Protein AF-A0A928CBS4-F1 (afdb_monomer_lite)

Radius of gyration: 23.36 Å; chains: 1; bounding box: 48×45×84 Å

Secondary structure (DSSP, 8-state):
-HHHHHHHHHTTS------TTSTT-EEEEE-SS-EEEEE---SSGGGEEE-----SS---EEEPPSEEEETTEEEEEEEE-TTTTTT-TT--EEEE-TT--EE-TTTTTT-TT--EEEE-TT----EE-TTTTTT-TT--EE---TT--EE-TTTTTT-TT--EEEEPTT--EE-TTTTTT-TT--EEEE--SSPPEE-TTTTTTS-TT-EEEE-GGGHHHHHHSTTGGGSEEEEPPTT--TT-EEEEEETTEEEEEE---SSSS-B-------SS---GGG----TT--B-S------

Foldseek 3Di:
DVVVVVVVVPVPPPDDQDPPVQAQPWDWDDPPVDIWIKGRPDSQLLEIETQADDDDDADQEDEDDQWDADPNDIHGYAELDALNQQQVCRHQEYEAELSHQYYEHCSNAQVCNHQYYHYDPNRNHAEQYANSNHNVCNHQEYFDDLNHAYQYHLVNANVCNHQEYEAHQNHQEAEALVHANVQNHQEYEYNHPADHHYYHRVQHNYDQAHEYAYDPVCQVVLCVDPPSVSYHYHHDPDDQDAQDWDWDDDPNWTFIAGQNDPTDDARERPATDGPDDDDPVPDDDDPVHDYDPDHDHDD

Structure (mmCIF, N/CA/C/O backbone):
data_AF-A0A928CBS4-F1
#
_entry.id   AF-A0A928CBS4-F1
#
loop_
_atom_site.group_PDB
_atom_site.id
_atom_site.type_symbol
_atom_site.label_atom_id
_atom_site.label_alt_id
_atom_site.label_comp_id
_atom_site.label_asym_id
_atom_site.label_entity_id
_atom_site.label_seq_id
_atom_site.pdbx_PDB_ins_code
_atom_site.Cartn_x
_atom_site.Cartn_y
_atom_site.Cartn_z
_atom_site.occupancy
_atom_site.B_iso_or_equiv
_atom_site.auth_seq_id
_atom_site.auth_comp_id
_atom_site.auth_asym_id
_atom_site.auth_atom_id
_atom_site.pdbx_PDB_model_num
ATOM 1 N N . MET A 1 1 ? -11.987 23.787 42.717 1.00 40.72 1 MET A N 1
ATOM 2 C CA . MET A 1 1 ? -13.036 24.764 42.338 1.00 40.72 1 MET A CA 1
ATOM 3 C C . MET A 1 1 ? -13.254 24.881 40.827 1.00 40.72 1 MET A C 1
ATOM 5 O O . MET A 1 1 ? -14.312 24.442 40.409 1.00 40.72 1 MET A O 1
ATOM 9 N N . LYS A 1 2 ? -12.318 25.355 39.977 1.00 34.84 2 LYS A N 1
ATOM 10 C CA . LYS A 1 2 ? -12.576 25.457 38.511 1.00 34.84 2 LYS A CA 1
ATOM 11 C C . LYS A 1 2 ? -13.032 24.139 37.838 1.00 34.84 2 LYS A C 1
ATOM 13 O O . LYS A 1 2 ? -13.965 24.175 37.051 1.00 34.84 2 LYS A O 1
ATOM 18 N N . LYS A 1 3 ? -12.478 22.979 38.232 1.00 36.59 3 LYS A N 1
ATOM 19 C CA . LYS A 1 3 ? -12.947 21.639 37.795 1.00 36.59 3 LYS A CA 1
ATOM 20 C C . LYS A 1 3 ? -14.376 21.260 38.239 1.00 36.59 3 LYS A C 1
ATOM 22 O O . LYS A 1 3 ? -14.943 20.342 37.675 1.00 36.59 3 LYS A O 1
ATOM 27 N N . PHE A 1 4 ? -14.948 21.930 39.242 1.00 37.25 4 PHE A N 1
ATOM 28 C CA . PHE A 1 4 ? -16.265 21.598 39.811 1.00 37.25 4 PHE A CA 1
ATOM 29 C C . PHE A 1 4 ? -17.380 22.508 39.267 1.00 37.25 4 PHE A C 1
ATOM 31 O O . PHE A 1 4 ? -18.498 22.059 39.056 1.00 37.25 4 PHE A O 1
ATOM 38 N N . LEU A 1 5 ? -17.065 23.777 38.967 1.00 38.44 5 LEU A N 1
ATOM 39 C CA . LEU A 1 5 ? -18.019 24.701 38.339 1.00 38.44 5 LEU A CA 1
ATOM 40 C C . LEU A 1 5 ? -18.291 24.385 36.860 1.00 38.44 5 LEU A C 1
ATOM 42 O O . LEU A 1 5 ? -19.400 24.630 36.398 1.00 38.44 5 LEU A O 1
ATOM 46 N N . LEU A 1 6 ? -17.326 23.808 36.131 1.00 40.47 6 LEU A N 1
ATOM 47 C CA . LEU A 1 6 ? -17.569 23.356 34.754 1.00 40.47 6 LEU A CA 1
ATOM 48 C C . LEU A 1 6 ? -18.554 22.172 34.713 1.00 40.47 6 LEU A C 1
ATOM 50 O O . LEU A 1 6 ? -19.396 22.100 33.826 1.00 40.47 6 LEU A O 1
ATOM 54 N N . LEU A 1 7 ? -18.484 21.290 35.718 1.00 37.81 7 LEU A N 1
ATOM 55 C CA . LEU A 1 7 ? -19.315 20.091 35.835 1.00 37.81 7 LEU A CA 1
ATOM 56 C C . LEU A 1 7 ? -20.810 20.433 35.977 1.00 37.81 7 LEU A C 1
ATOM 58 O O . LEU A 1 7 ? -21.653 19.797 35.359 1.00 37.81 7 LEU A O 1
ATOM 62 N N . ILE A 1 8 ? -21.139 21.481 36.740 1.00 42.00 8 ILE A N 1
ATOM 63 C CA . ILE A 1 8 ? -22.531 21.897 36.991 1.00 42.00 8 ILE A CA 1
ATOM 64 C C . ILE A 1 8 ? -23.155 22.592 35.767 1.00 42.00 8 ILE A C 1
ATOM 66 O O . ILE A 1 8 ? -24.356 22.469 35.542 1.00 42.00 8 ILE A O 1
ATOM 70 N N . ALA A 1 9 ? -22.357 23.272 34.938 1.00 40.91 9 ALA A N 1
ATOM 71 C CA . ALA A 1 9 ? -22.846 23.917 33.716 1.00 40.91 9 ALA A CA 1
ATOM 72 C C . ALA A 1 9 ? -23.206 22.922 32.590 1.00 40.91 9 ALA A C 1
ATOM 74 O O . ALA A 1 9 ? -23.981 23.266 31.701 1.00 40.91 9 ALA A O 1
ATOM 75 N N . LEU A 1 10 ? -22.662 21.698 32.620 1.00 41.47 10 LEU A N 1
ATOM 76 C CA . LEU A 1 10 ? -22.812 20.703 31.547 1.00 41.47 10 LEU A CA 1
ATOM 77 C C . LEU A 1 10 ? -24.013 19.752 31.728 1.00 41.47 10 LEU A C 1
ATOM 79 O O . LEU A 1 10 ? -24.532 19.233 30.739 1.00 41.47 10 LEU A O 1
ATOM 83 N N . ILE A 1 11 ? -24.520 19.597 32.957 1.00 44.78 11 ILE A N 1
ATOM 84 C CA . ILE A 1 11 ? -25.637 18.690 33.311 1.00 44.78 11 ILE A CA 1
ATOM 85 C C . ILE A 1 11 ? -26.973 19.080 32.633 1.00 44.78 11 ILE A C 1
ATOM 87 O O . ILE A 1 11 ? -27.884 18.265 32.531 1.00 44.78 11 ILE A O 1
ATOM 91 N N . ILE A 1 12 ? -27.099 20.311 32.126 1.00 47.28 12 ILE A N 1
ATOM 92 C CA . ILE A 1 12 ? -28.364 20.874 31.615 1.00 47.28 12 ILE A CA 1
ATOM 93 C C . ILE A 1 12 ? -28.665 20.456 30.155 1.00 47.28 12 ILE A C 1
ATOM 95 O O . ILE A 1 12 ? -29.782 20.634 29.680 1.00 47.28 12 ILE A O 1
ATOM 99 N N . SER A 1 13 ? -27.695 19.890 29.424 1.00 44.44 13 SER A N 1
ATOM 100 C CA . SER A 1 13 ? -27.784 19.739 27.956 1.00 44.44 13 SER A CA 1
ATOM 101 C C . SER A 1 13 ? -28.339 18.405 27.428 1.00 44.44 13 SER A C 1
ATOM 103 O O . SER A 1 13 ? -28.647 18.319 26.243 1.00 44.44 13 SER A O 1
ATOM 105 N N . GLY A 1 14 ? -28.490 17.372 28.266 1.00 37.03 14 GLY A N 1
ATOM 106 C CA . GLY A 1 14 ? -29.145 16.104 27.891 1.00 37.03 14 GLY A CA 1
ATOM 107 C C . GLY A 1 14 ? -28.433 15.245 26.831 1.00 37.03 14 GLY A C 1
ATOM 108 O O . GLY A 1 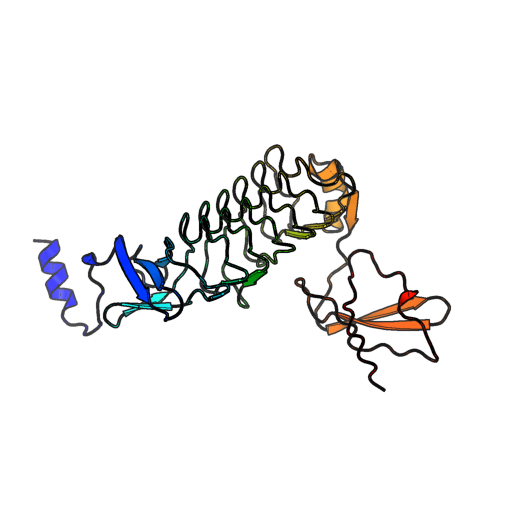14 ? -28.967 14.212 26.437 1.00 37.03 14 GLY A O 1
ATOM 109 N N . VAL A 1 15 ? -27.241 15.639 26.376 1.00 43.19 15 VAL A N 1
ATOM 110 C CA . VAL A 1 15 ? -26.392 14.838 25.484 1.00 43.19 15 VAL A CA 1
ATOM 111 C C . VAL A 1 15 ? -25.573 13.852 26.315 1.00 43.19 15 VAL A C 1
ATOM 113 O O . VAL A 1 15 ? -25.011 14.234 27.342 1.00 43.19 15 VAL A O 1
ATOM 116 N N . GLY A 1 16 ? -25.472 12.599 25.866 1.00 41.16 16 GLY A N 1
ATOM 117 C CA . GLY A 1 16 ? -24.552 11.625 26.453 1.00 41.16 16 GLY A CA 1
ATOM 118 C C . GLY A 1 16 ? -23.109 12.073 26.234 1.00 41.16 16 GLY A C 1
ATOM 119 O O . GLY A 1 16 ? -22.581 11.942 25.133 1.00 41.16 16 GLY A O 1
ATOM 120 N N . PHE A 1 17 ? -22.487 12.638 27.268 1.00 43.59 17 PHE A N 1
ATOM 121 C CA . PHE A 1 17 ? -21.082 13.028 27.234 1.00 43.59 17 PHE A CA 1
ATOM 122 C C . PHE A 1 17 ? -20.202 11.875 27.702 1.00 43.59 17 PHE A C 1
ATOM 124 O O . PHE A 1 17 ? -20.307 11.421 28.839 1.00 43.59 17 PHE A O 1
ATOM 131 N N . VAL A 1 18 ? -19.277 11.483 26.831 1.00 44.72 18 VAL A N 1
ATOM 132 C CA . VAL A 1 18 ? -18.082 10.722 27.195 1.00 44.72 18 VAL A CA 1
ATOM 133 C C . VAL A 1 18 ? -17.249 11.635 28.091 1.00 44.72 18 VAL A C 1
ATOM 135 O O . VAL A 1 18 ? -16.696 12.631 27.616 1.00 44.72 18 VAL A O 1
ATOM 138 N N . ASP A 1 19 ? -17.202 11.356 29.394 1.00 48.72 19 ASP A N 1
ATOM 139 C CA . ASP A 1 19 ? -16.311 12.097 30.288 1.00 48.72 19 ASP A CA 1
ATOM 140 C C . ASP A 1 19 ? -14.849 11.815 29.895 1.00 48.72 19 ASP A C 1
ATOM 142 O O . ASP A 1 19 ? -14.530 10.800 29.272 1.00 48.72 19 ASP A O 1
ATOM 146 N N . ALA A 1 20 ? -13.922 12.682 30.299 1.00 49.00 20 ALA A N 1
ATOM 147 C CA . ALA A 1 20 ? -12.492 12.530 30.010 1.00 49.00 20 ALA A CA 1
ATOM 148 C C . ALA A 1 20 ? -11.848 11.276 30.653 1.00 49.00 20 ALA A C 1
ATOM 150 O O . ALA A 1 20 ? -10.636 11.094 30.551 1.00 49.00 20 ALA A O 1
ATOM 151 N N . GLN A 1 21 ? -12.646 10.439 31.323 1.00 49.53 21 GLN A N 1
ATOM 152 C CA . GLN A 1 21 ? -12.273 9.162 31.922 1.00 49.53 21 GLN A CA 1
ATOM 153 C C . GLN A 1 21 ? -12.008 8.087 30.858 1.00 49.53 21 GLN A C 1
ATOM 155 O O . GLN A 1 21 ? -11.021 7.374 30.980 1.00 49.53 21 GLN A O 1
ATOM 160 N N . ASN A 1 22 ? -12.800 8.040 29.778 1.00 55.47 22 ASN A N 1
ATOM 161 C CA . ASN A 1 22 ? -12.718 6.954 28.791 1.00 55.47 22 ASN A CA 1
ATOM 162 C C . ASN A 1 22 ? -11.523 7.110 27.818 1.00 55.47 22 ASN A C 1
ATOM 164 O O . ASN A 1 22 ? -11.276 6.237 26.987 1.00 55.47 22 ASN A O 1
ATOM 168 N N . VAL A 1 23 ? -10.765 8.216 27.873 1.00 59.69 23 VAL A N 1
ATOM 169 C CA . VAL A 1 23 ? -9.595 8.424 27.000 1.00 59.69 23 VAL A CA 1
ATOM 170 C C . VAL A 1 23 ? -8.413 7.586 27.489 1.00 59.69 23 VAL A C 1
ATOM 172 O O . VAL A 1 23 ? -7.891 7.798 28.580 1.00 59.69 23 VAL A O 1
ATOM 175 N N . GLY A 1 24 ? -7.946 6.673 26.638 1.00 61.50 24 GLY A N 1
ATOM 176 C CA . GLY A 1 24 ? -6.940 5.661 26.966 1.00 61.50 24 GLY A CA 1
ATOM 177 C C . GLY A 1 24 ? -7.531 4.308 27.374 1.00 61.50 24 GLY A C 1
ATOM 178 O O . GLY A 1 24 ? -6.781 3.329 27.448 1.00 61.50 24 GLY A O 1
ATOM 179 N N . ASP A 1 25 ? -8.851 4.221 27.567 1.00 67.88 25 ASP A N 1
ATOM 180 C CA . ASP A 1 25 ? -9.512 2.948 27.832 1.00 67.88 25 ASP A CA 1
ATOM 181 C C . ASP A 1 25 ? -9.508 2.044 26.602 1.00 67.88 25 ASP A C 1
ATOM 183 O O . ASP A 1 25 ? -9.547 2.475 25.446 1.00 67.88 25 ASP A O 1
ATOM 187 N N . ASN A 1 26 ? -9.413 0.747 26.885 1.00 72.06 26 ASN A N 1
ATOM 188 C CA . ASN A 1 26 ? -9.240 -0.306 25.900 1.00 72.06 26 ASN A CA 1
ATOM 189 C C . ASN A 1 26 ? -10.510 -1.152 25.818 1.00 72.06 26 ASN A C 1
ATOM 191 O O . ASN A 1 26 ? -10.668 -2.111 26.575 1.00 72.06 26 ASN A O 1
ATOM 195 N N . THR A 1 27 ? -11.392 -0.823 24.880 1.00 74.00 27 THR A N 1
ATOM 196 C CA . THR A 1 27 ? -12.627 -1.575 24.642 1.00 74.00 27 THR A CA 1
ATOM 197 C C . THR A 1 27 ? -12.359 -2.723 23.676 1.00 74.00 27 THR A C 1
ATOM 199 O O . THR A 1 27 ? -11.811 -2.520 22.593 1.00 74.00 27 THR A O 1
ATOM 202 N N . ILE A 1 28 ? -12.761 -3.938 24.048 1.00 77.06 28 ILE A N 1
ATOM 203 C CA . ILE A 1 28 ? -12.778 -5.095 23.147 1.00 77.06 28 ILE A CA 1
ATOM 204 C C . ILE A 1 28 ? -14.212 -5.273 22.656 1.00 77.06 28 ILE A C 1
ATOM 206 O O . ILE A 1 28 ? -15.122 -5.410 23.470 1.00 77.06 28 ILE A O 1
ATOM 210 N N . ILE A 1 29 ? -14.403 -5.271 21.338 1.00 75.00 29 ILE A N 1
ATOM 211 C CA . ILE A 1 29 ? -15.693 -5.540 20.694 1.00 75.00 29 ILE A CA 1
ATOM 212 C C . ILE A 1 29 ? -15.579 -6.871 19.960 1.00 75.00 29 ILE A C 1
ATOM 214 O O . ILE A 1 29 ? -14.615 -7.097 19.223 1.00 75.00 29 ILE A O 1
ATOM 218 N N . ASP A 1 30 ? -16.553 -7.746 20.187 1.00 80.19 30 ASP A N 1
ATOM 219 C CA . ASP A 1 30 ? -16.634 -9.060 19.564 1.00 80.19 30 ASP A CA 1
ATOM 220 C C . ASP A 1 30 ? -17.548 -9.030 18.330 1.00 80.19 30 ASP A C 1
ATOM 222 O O . ASP A 1 30 ? -18.690 -8.578 18.401 1.00 80.19 30 ASP A O 1
ATOM 226 N N . TYR A 1 31 ? -17.031 -9.527 17.208 1.00 76.12 31 TYR A N 1
ATOM 227 C CA . TYR A 1 31 ? -17.718 -9.681 15.921 1.00 76.12 31 TYR A CA 1
ATOM 228 C C . TYR A 1 31 ? -18.033 -11.168 15.649 1.00 76.12 31 TYR A C 1
ATOM 230 O O . TYR A 1 31 ? -18.291 -11.578 14.515 1.00 76.12 31 TYR A O 1
ATOM 238 N N . GLY A 1 32 ? -17.966 -12.012 16.686 1.00 75.69 32 GLY A N 1
ATOM 239 C CA . GLY A 1 32 ? -18.331 -13.431 16.694 1.00 75.69 32 GLY A CA 1
ATOM 240 C C . GLY A 1 32 ? -17.273 -14.360 16.094 1.00 75.69 32 GLY A C 1
ATOM 241 O O . GLY A 1 32 ? -16.988 -15.416 16.654 1.00 75.69 32 GLY A O 1
ATOM 242 N N . SER A 1 33 ? -16.664 -13.976 14.969 1.00 71.00 33 SER A N 1
ATOM 243 C CA . SER A 1 33 ? -15.547 -14.712 14.340 1.00 71.00 33 SER A CA 1
ATOM 244 C C . SER A 1 33 ? -14.164 -14.137 14.675 1.00 71.00 33 SER A C 1
ATOM 246 O O . SER A 1 33 ? -13.144 -14.809 14.506 1.00 71.00 33 SER A O 1
ATOM 248 N N . TYR A 1 34 ? -14.125 -12.902 15.176 1.00 73.81 34 TYR A N 1
ATOM 249 C CA . TYR A 1 34 ? -12.942 -12.205 15.669 1.00 73.81 34 TYR A CA 1
ATOM 250 C C . TYR A 1 34 ? -13.367 -11.115 16.655 1.00 73.81 34 TYR A C 1
ATOM 252 O O . TYR A 1 34 ? -14.488 -10.618 16.593 1.00 73.81 34 TYR A O 1
ATOM 260 N N . SER A 1 35 ? -12.450 -10.685 17.518 1.00 74.69 35 SER A N 1
ATOM 261 C CA . SER A 1 35 ? -12.654 -9.515 18.373 1.00 74.69 35 SER A CA 1
ATOM 262 C C . SER A 1 35 ? -11.571 -8.475 18.086 1.00 74.69 35 SER A C 1
ATOM 264 O O . SER A 1 35 ? -10.395 -8.815 17.919 1.00 74.69 35 SER A O 1
ATOM 266 N N . LEU A 1 36 ? -11.957 -7.201 18.024 1.00 78.94 36 LEU A N 1
ATOM 267 C CA . LEU A 1 36 ? -11.036 -6.079 17.837 1.00 78.94 36 LEU A CA 1
ATOM 268 C C . LEU A 1 36 ? -10.953 -5.258 19.119 1.00 78.94 36 LEU A C 1
ATOM 270 O O . LEU A 1 36 ? -11.951 -5.035 19.804 1.00 78.94 36 LEU A O 1
ATOM 274 N N . LYS A 1 37 ? -9.743 -4.793 19.423 1.00 78.94 37 LYS A N 1
ATOM 275 C CA . LYS A 1 37 ? -9.466 -3.896 20.538 1.00 78.94 37 LYS A CA 1
ATOM 276 C C . LYS A 1 37 ? -9.283 -2.474 20.008 1.00 78.94 37 LYS A C 1
ATOM 278 O O . LYS A 1 37 ? -8.418 -2.221 19.167 1.00 78.94 37 LYS A O 1
ATOM 283 N N . PHE A 1 38 ? -10.080 -1.563 20.544 1.00 79.44 38 PHE A N 1
ATOM 284 C CA . PHE A 1 38 ? -10.084 -0.142 20.230 1.00 79.44 38 PHE A CA 1
ATOM 285 C C . PHE A 1 38 ? -9.592 0.643 21.441 1.00 79.44 38 PHE A C 1
ATOM 287 O O . PHE A 1 38 ? -9.891 0.285 22.583 1.00 79.44 38 PHE A O 1
ATOM 294 N N . THR A 1 39 ? -8.855 1.718 21.187 1.00 78.25 39 THR A N 1
ATOM 295 C CA . THR A 1 39 ? -8.457 2.680 22.211 1.00 78.25 39 THR A CA 1
ATOM 296 C C . THR A 1 39 ? -9.067 4.029 21.858 1.00 78.25 39 THR A C 1
ATOM 298 O O . THR A 1 39 ? -8.848 4.553 20.761 1.00 78.25 39 THR A O 1
ATOM 301 N N . VAL A 1 40 ? -9.830 4.608 22.785 1.00 75.31 40 VAL A N 1
ATOM 302 C CA . VAL A 1 40 ? -10.365 5.965 22.617 1.00 75.31 40 VAL A CA 1
ATOM 303 C C . VAL A 1 40 ? -9.222 6.948 22.868 1.00 75.31 40 VAL A C 1
ATOM 305 O O . VAL A 1 40 ? -8.810 7.188 23.997 1.00 75.31 40 VAL A O 1
ATOM 308 N N . THR A 1 41 ? -8.652 7.487 21.796 1.00 72.31 41 THR A N 1
ATOM 309 C CA . THR A 1 41 ? -7.492 8.400 21.818 1.00 72.31 41 THR A CA 1
ATOM 310 C C . THR A 1 41 ? -7.885 9.873 21.952 1.00 72.31 41 THR A C 1
ATOM 312 O O . THR A 1 41 ? -7.022 10.733 22.135 1.00 72.31 41 THR A O 1
ATOM 315 N N . SER A 1 42 ? -9.177 10.192 21.852 1.00 68.38 42 SER A N 1
ATOM 316 C CA . SER A 1 42 ? -9.700 11.552 21.956 1.00 68.38 42 SER A CA 1
ATOM 317 C C . SER A 1 42 ? -11.138 11.563 22.468 1.00 68.38 42 SER A C 1
ATOM 319 O O . SER A 1 42 ? -11.893 10.630 22.220 1.00 68.38 42 SER A O 1
ATOM 321 N N . VAL A 1 43 ? -11.528 12.660 23.124 1.00 66.50 43 VAL A N 1
ATOM 322 C CA . VAL A 1 43 ? -12.945 12.981 23.397 1.00 66.50 43 VAL A CA 1
ATOM 323 C C . VAL A 1 43 ? -13.695 13.427 22.137 1.00 66.50 43 VAL A C 1
ATOM 325 O O . VAL A 1 43 ? -14.918 13.499 22.142 1.00 66.50 43 VAL A O 1
ATOM 328 N N . ASP A 1 44 ? -12.966 13.745 21.065 1.00 67.62 44 ASP A N 1
ATOM 329 C CA . ASP A 1 44 ? -13.519 13.885 19.723 1.00 67.62 44 ASP A CA 1
ATOM 330 C C . ASP A 1 44 ? -13.822 12.481 19.176 1.00 67.62 44 ASP A C 1
ATOM 332 O O . ASP A 1 44 ? -12.876 11.710 18.966 1.00 67.62 44 ASP A O 1
ATOM 336 N N . PRO A 1 45 ? -15.097 12.125 18.923 1.00 63.56 45 PRO A N 1
ATOM 337 C CA . PRO A 1 45 ? -15.431 10.790 18.453 1.00 63.56 45 PRO A CA 1
ATOM 338 C C . PRO A 1 45 ? -14.805 10.460 17.093 1.00 63.56 45 PRO A C 1
ATOM 340 O O . PRO A 1 45 ? -14.726 9.289 16.742 1.00 63.56 45 PRO A O 1
ATOM 343 N N . ALA A 1 46 ? -14.323 11.448 16.333 1.00 61.38 46 ALA A N 1
ATOM 344 C CA . ALA A 1 46 ? -13.755 11.270 15.002 1.00 61.38 46 ALA A CA 1
ATOM 345 C C . ALA A 1 46 ? -12.277 10.808 14.963 1.00 61.38 46 ALA A C 1
ATOM 347 O O . ALA A 1 46 ? -11.593 11.135 13.996 1.00 61.38 46 ALA A O 1
ATOM 348 N N . LYS A 1 47 ? -11.731 10.147 16.003 1.00 61.75 47 LYS A N 1
ATOM 349 C CA . LYS A 1 47 ? -10.265 9.918 16.124 1.00 61.75 47 LYS A CA 1
ATOM 350 C C . LYS A 1 47 ? -9.790 8.541 16.624 1.00 61.75 47 LYS A C 1
ATOM 352 O O . LYS A 1 47 ? -8.596 8.385 16.892 1.00 61.75 47 LYS A O 1
ATOM 357 N N . CYS A 1 48 ? -10.668 7.548 16.795 1.00 64.94 48 CYS A N 1
ATOM 358 C CA . CYS A 1 48 ? -10.296 6.299 17.480 1.00 64.94 48 CYS A CA 1
ATOM 359 C C . CYS A 1 48 ? -9.260 5.454 16.719 1.00 64.94 48 CYS A C 1
ATOM 361 O O . CYS A 1 48 ? -9.310 5.342 15.489 1.00 64.94 48 CYS A O 1
ATOM 363 N N . SER A 1 49 ? -8.362 4.801 17.472 1.00 60.34 49 SER A N 1
ATOM 364 C CA . SER A 1 49 ? -7.357 3.882 16.927 1.00 60.34 49 SER A CA 1
ATOM 365 C C . SER A 1 49 ? -7.611 2.419 17.308 1.00 60.34 49 SER A C 1
ATOM 367 O O . SER A 1 49 ? -8.061 2.096 18.410 1.00 60.34 49 SER A O 1
ATOM 369 N N . VAL A 1 50 ? -7.313 1.511 16.378 1.00 51.59 50 VAL A N 1
ATOM 370 C CA . VAL A 1 50 ? -7.417 0.057 16.564 1.00 51.59 50 VAL A CA 1
ATOM 371 C C . VAL A 1 50 ? -6.056 -0.496 16.969 1.00 51.59 50 VAL A C 1
ATOM 373 O O . VAL A 1 50 ? -5.162 -0.554 16.135 1.00 51.59 50 VAL A O 1
ATOM 376 N N . THR A 1 51 ? -5.889 -0.967 18.203 1.00 49.94 51 THR A N 1
ATOM 377 C CA . THR A 1 51 ? -4.726 -1.797 18.574 1.00 49.94 51 THR A CA 1
ATOM 378 C C . THR A 1 51 ? -5.216 -3.215 18.807 1.00 49.94 51 THR A C 1
ATOM 380 O O . THR A 1 51 ? -5.377 -3.654 19.947 1.00 49.94 51 THR A O 1
ATOM 383 N N . CYS A 1 52 ? -5.493 -3.933 17.719 1.00 47.44 52 CYS A N 1
ATOM 384 C CA . CYS A 1 52 ? -5.759 -5.360 17.812 1.00 47.44 52 CYS A CA 1
ATOM 385 C C . CYS A 1 52 ? -4.454 -6.095 18.201 1.00 47.44 52 CYS A C 1
ATOM 387 O O . CYS A 1 52 ? -3.338 -5.703 17.868 1.00 47.44 52 CYS A O 1
ATOM 389 N N . SER A 1 53 ? -4.589 -7.127 19.026 1.00 47.59 53 SER A N 1
ATOM 390 C CA . SER A 1 53 ? -3.491 -8.003 19.423 1.00 47.59 53 SER A CA 1
ATOM 391 C C . SER A 1 53 ? -4.082 -9.397 19.568 1.00 47.59 53 SER A C 1
ATOM 393 O O . SER A 1 53 ? -4.604 -9.769 20.618 1.00 47.59 53 SER A O 1
ATOM 395 N N . LYS A 1 54 ? -4.080 -10.113 18.444 1.00 52.50 54 LYS A N 1
ATOM 396 C CA . LYS A 1 54 ? -4.589 -11.473 18.237 1.00 52.50 54 LYS A CA 1
ATOM 397 C C . LYS A 1 54 ? -4.311 -12.435 19.402 1.00 52.50 54 LYS A C 1
ATOM 399 O O . LYS A 1 54 ? -3.175 -12.525 19.852 1.00 52.50 54 LYS A O 1
ATOM 404 N N . MET A 1 55 ? -5.310 -13.259 19.735 1.00 51.28 55 MET A N 1
ATOM 405 C CA . MET A 1 55 ? -5.295 -14.743 19.716 1.00 51.28 55 MET A CA 1
ATOM 406 C C . MET A 1 55 ? -6.672 -15.271 20.180 1.00 51.28 55 MET A C 1
ATOM 408 O O . MET A 1 55 ? -7.232 -14.646 21.078 1.00 51.28 55 MET A O 1
ATOM 412 N N . PRO A 1 56 ? -7.200 -16.427 19.708 1.00 51.69 56 PRO A N 1
ATOM 413 C CA . PRO A 1 56 ? -6.785 -17.328 18.609 1.00 51.69 56 PRO A CA 1
ATOM 414 C C . PRO A 1 56 ? -7.952 -17.573 17.581 1.00 51.69 56 PRO A C 1
ATOM 416 O O . PRO A 1 56 ? -9.059 -17.116 17.809 1.00 51.69 56 PRO A O 1
ATOM 419 N N . THR A 1 57 ? -7.883 -18.266 16.428 1.00 51.72 57 THR A N 1
ATOM 420 C CA . THR A 1 57 ? -6.779 -18.818 15.601 1.00 51.72 57 THR A CA 1
ATOM 421 C C . THR A 1 57 ? -7.124 -19.010 14.096 1.00 51.72 57 THR A C 1
ATOM 423 O O . THR A 1 57 ? -6.287 -19.593 13.398 1.00 51.72 57 THR A O 1
ATOM 426 N N . ILE A 1 58 ? -8.296 -18.605 13.561 1.00 57.19 58 ILE A N 1
ATOM 427 C CA . ILE A 1 58 ? -8.802 -19.100 12.241 1.00 57.19 58 ILE A CA 1
ATOM 428 C C . ILE A 1 58 ? -9.202 -18.063 11.176 1.00 57.19 58 ILE A C 1
ATOM 430 O O . ILE A 1 58 ? -9.209 -18.430 10.004 1.00 57.19 58 ILE A O 1
ATOM 434 N N . GLN A 1 59 ? -9.528 -16.821 11.535 1.00 64.88 59 GLN A N 1
ATOM 435 C CA . GLN A 1 59 ? -10.153 -15.889 10.590 1.00 64.88 59 GLN A CA 1
ATOM 436 C C . GLN A 1 59 ? -9.215 -15.474 9.439 1.00 64.88 59 GLN A C 1
ATOM 438 O O . GLN A 1 59 ? -8.071 -15.071 9.667 1.00 64.88 59 GLN A O 1
ATOM 443 N N . THR A 1 60 ? -9.724 -15.570 8.208 1.00 77.56 60 THR A N 1
ATOM 444 C CA . THR A 1 60 ? -9.015 -15.262 6.954 1.00 77.56 60 THR A CA 1
ATOM 445 C C . THR A 1 60 ? -9.352 -13.887 6.372 1.00 77.56 60 THR A C 1
ATOM 447 O O . THR A 1 60 ? -8.597 -13.399 5.539 1.00 77.56 60 THR A O 1
ATOM 450 N N . SER A 1 61 ? -10.438 -13.242 6.807 1.00 80.12 61 SER A N 1
ATOM 451 C CA . SER A 1 61 ? -10.855 -11.909 6.345 1.00 80.12 61 SER A CA 1
ATOM 452 C C . SER A 1 61 ? -11.248 -11.032 7.528 1.00 80.12 61 SER A C 1
ATOM 454 O O . SER A 1 61 ? -11.986 -11.500 8.398 1.00 80.12 61 SER A O 1
ATOM 456 N N . ILE A 1 62 ? -10.777 -9.786 7.574 1.00 82.56 62 ILE A N 1
ATOM 457 C CA . ILE A 1 62 ? -11.157 -8.813 8.610 1.00 82.56 62 ILE A CA 1
ATOM 458 C C . ILE A 1 62 ? -11.754 -7.577 7.946 1.00 82.56 62 ILE A C 1
ATOM 460 O O . ILE A 1 62 ? -11.066 -6.876 7.208 1.00 82.56 62 ILE A O 1
ATOM 464 N N . GLU A 1 63 ? -13.007 -7.289 8.283 1.00 85.62 63 GLU A N 1
ATOM 465 C CA . GLU A 1 63 ? -13.646 -6.004 8.019 1.00 85.62 63 GLU A CA 1
ATOM 466 C C . GLU A 1 63 ? -13.380 -5.087 9.219 1.00 85.62 63 GLU A C 1
ATOM 468 O O . GLU A 1 63 ? -13.666 -5.438 10.373 1.00 85.62 63 GLU A O 1
ATOM 473 N N . ILE A 1 64 ? -12.770 -3.929 8.970 1.00 86.75 64 ILE A N 1
ATOM 474 C CA . ILE A 1 64 ? -12.559 -2.918 10.007 1.00 86.75 64 ILE A CA 1
ATOM 475 C C . ILE A 1 64 ? -13.803 -2.022 10.026 1.00 86.75 64 ILE A C 1
ATOM 477 O O . ILE A 1 64 ? -14.141 -1.444 8.996 1.00 86.75 64 ILE A O 1
ATOM 481 N N . PRO A 1 65 ? -14.500 -1.872 11.165 1.00 88.56 65 PRO A N 1
ATOM 482 C CA . PRO A 1 65 ? -15.703 -1.053 11.220 1.00 88.56 65 PRO A CA 1
ATOM 483 C C . PRO A 1 65 ? -15.351 0.426 11.044 1.00 88.56 65 PRO A C 1
ATOM 485 O O . PRO A 1 65 ? -14.391 0.915 11.639 1.00 88.56 65 PRO A O 1
ATOM 488 N N . SER A 1 66 ? -16.164 1.163 10.286 1.00 90.12 66 SER A N 1
ATOM 489 C CA . SER A 1 66 ? -16.049 2.625 10.175 1.00 90.12 66 SER A CA 1
ATOM 490 C C . SER A 1 66 ? -16.429 3.343 11.475 1.00 90.12 66 SER A C 1
ATOM 492 O O . SER A 1 66 ? -15.885 4.404 11.780 1.00 90.12 66 SER A O 1
ATOM 494 N N . THR A 1 67 ? -17.322 2.752 12.279 1.00 87.94 67 THR A N 1
ATOM 495 C CA . THR A 1 67 ? -17.738 3.284 13.584 1.00 87.94 67 THR A CA 1
ATOM 496 C C . THR A 1 67 ? -17.891 2.201 14.647 1.00 87.94 67 THR A C 1
ATOM 498 O O . THR A 1 67 ? -18.374 1.112 14.345 1.00 87.94 67 THR A O 1
ATOM 501 N N . ILE A 1 68 ? -17.596 2.541 15.901 1.00 84.56 68 ILE A N 1
ATOM 502 C CA . ILE A 1 68 ? -17.900 1.735 17.094 1.00 84.56 68 ILE A CA 1
ATOM 503 C C . ILE A 1 68 ? -18.856 2.491 18.024 1.00 84.56 68 ILE A C 1
ATOM 505 O O . ILE A 1 68 ? -18.938 3.717 17.958 1.00 84.56 68 ILE A O 1
ATOM 509 N N . GLU A 1 69 ? -19.556 1.784 18.912 1.00 84.00 69 GLU A N 1
ATOM 510 C CA . GLU A 1 69 ? -20.437 2.386 19.920 1.00 84.00 69 GLU A CA 1
ATOM 511 C C . GLU A 1 69 ? -20.000 1.972 21.332 1.00 84.00 69 GLU A C 1
ATOM 513 O O . GLU A 1 69 ? -19.836 0.785 21.614 1.00 84.00 69 GLU A O 1
ATOM 518 N N . ILE A 1 70 ? -19.786 2.955 22.210 1.00 77.06 70 ILE A N 1
ATOM 519 C CA . ILE A 1 70 ? -19.408 2.770 23.619 1.00 77.06 70 ILE A CA 1
ATOM 520 C C . ILE A 1 70 ? -20.345 3.652 24.446 1.00 77.06 70 ILE A C 1
ATOM 522 O O . ILE A 1 70 ? -20.452 4.845 24.181 1.00 77.06 70 ILE A O 1
ATOM 526 N N . GLU A 1 71 ? -21.052 3.069 25.418 1.00 79.75 71 GLU A N 1
ATOM 527 C CA . GLU A 1 71 ? -2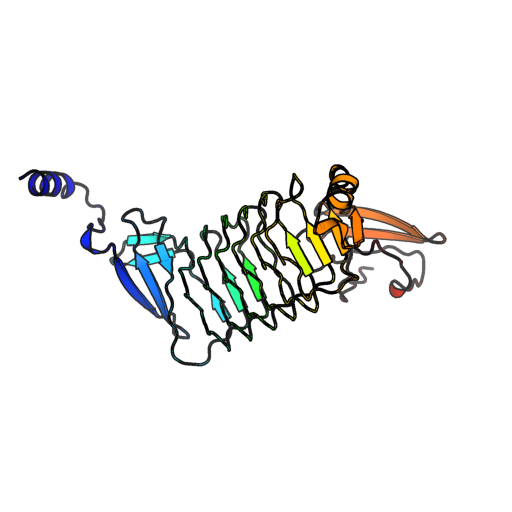1.978 3.790 26.315 1.00 79.75 71 GLU A CA 1
ATOM 528 C C . GLU A 1 71 ? -23.037 4.646 25.576 1.00 79.75 71 GLU A C 1
ATOM 530 O O . GLU A 1 71 ? -23.431 5.719 26.025 1.00 79.75 71 GLU A O 1
ATOM 535 N N . SER A 1 72 ? -23.549 4.145 24.444 1.00 79.88 72 SER A N 1
ATOM 536 C CA . SER A 1 72 ? -24.476 4.840 23.520 1.00 79.88 72 SER A CA 1
ATOM 537 C C . SER A 1 72 ? -23.881 6.032 22.751 1.00 79.88 72 SER A C 1
ATOM 539 O O . SER A 1 72 ? -24.617 6.769 22.091 1.00 79.88 72 SER A O 1
ATOM 541 N N . VAL A 1 73 ? -22.560 6.231 22.794 1.00 76.81 73 VAL A N 1
ATOM 542 C CA . VAL A 1 73 ? -21.850 7.228 21.979 1.00 76.81 73 VAL A CA 1
ATOM 543 C C . VAL A 1 73 ? -21.125 6.537 20.829 1.00 76.81 73 VAL A C 1
ATOM 545 O O . VAL A 1 73 ? -20.414 5.553 21.023 1.00 76.81 73 VAL A O 1
ATOM 548 N N . LYS A 1 74 ? -21.307 7.066 19.615 1.00 82.69 74 LYS A N 1
ATOM 549 C CA . LYS A 1 74 ? -20.684 6.553 18.391 1.00 82.69 74 LYS A CA 1
ATOM 550 C C . LYS A 1 74 ? -19.372 7.267 18.098 1.00 82.69 74 LYS A C 1
ATOM 552 O O . LYS A 1 74 ? -19.341 8.493 18.035 1.00 82.69 74 LYS A O 1
ATOM 557 N N . PHE A 1 75 ? -18.328 6.488 17.846 1.00 82.25 75 PHE A N 1
ATOM 558 C CA . PHE A 1 75 ? -16.986 6.950 17.512 1.00 82.25 75 PHE A CA 1
ATOM 559 C C . PHE A 1 75 ? -16.612 6.475 16.110 1.00 82.25 75 PHE A C 1
ATOM 561 O O . PHE A 1 75 ? -16.808 5.306 15.786 1.00 82.25 75 PHE A O 1
ATOM 568 N N . SER A 1 76 ? -16.045 7.362 15.296 1.00 86.81 76 SER A N 1
ATOM 569 C CA . SER A 1 76 ? -15.407 7.011 14.028 1.00 86.81 76 SER A CA 1
ATOM 570 C C . SER A 1 76 ? -14.055 6.355 14.287 1.00 86.81 76 SER A C 1
ATOM 572 O O . SER A 1 76 ? -13.249 6.845 15.088 1.00 86.81 76 SER A O 1
ATOM 574 N N . VAL A 1 77 ? -13.788 5.265 13.579 1.00 88.44 77 VAL A N 1
ATOM 575 C CA . VAL A 1 77 ? -12.480 4.613 13.563 1.00 88.44 77 VAL A CA 1
ATOM 576 C C . VAL A 1 77 ? -11.659 5.258 12.455 1.00 88.44 77 VAL A C 1
ATOM 578 O O . VAL A 1 77 ? -12.037 5.190 11.286 1.00 88.44 77 VAL A O 1
ATOM 581 N N . THR A 1 78 ? -10.539 5.889 12.812 1.00 91.81 78 THR A N 1
ATOM 582 C CA . THR A 1 78 ? -9.700 6.637 11.856 1.00 91.81 78 THR A CA 1
ATOM 583 C C . THR A 1 78 ? -8.275 6.123 11.744 1.00 91.81 78 THR A C 1
ATOM 585 O O . THR A 1 78 ? -7.573 6.462 10.795 1.00 91.81 78 THR A O 1
ATOM 588 N N . THR A 1 79 ? -7.830 5.287 12.679 1.00 90.94 79 THR A N 1
ATOM 589 C CA . THR A 1 79 ? -6.436 4.845 12.713 1.00 90.94 79 THR A CA 1
ATOM 590 C C . THR A 1 79 ? -6.339 3.340 12.902 1.00 90.94 79 THR A C 1
ATOM 592 O O . THR A 1 79 ? -6.835 2.794 13.886 1.00 90.94 79 THR A O 1
ATOM 595 N N . ILE A 1 80 ? -5.622 2.663 12.008 1.00 91.81 80 ILE A N 1
ATOM 596 C CA . ILE A 1 80 ? -5.134 1.307 12.273 1.00 91.81 80 ILE A CA 1
ATOM 597 C C . ILE A 1 80 ? -3.844 1.458 13.073 1.00 91.81 80 ILE A C 1
ATOM 599 O O . ILE A 1 80 ? -2.824 1.886 12.539 1.00 91.81 80 ILE A O 1
ATOM 603 N N . GLY A 1 81 ? -3.923 1.185 14.370 1.00 88.88 81 GLY A N 1
ATOM 604 C CA . GLY A 1 81 ? -2.875 1.465 15.342 1.00 88.88 81 GLY A CA 1
ATOM 605 C C . GLY A 1 81 ? -1.647 0.567 15.216 1.00 88.88 81 GLY A C 1
ATOM 606 O O . GLY A 1 81 ? -1.631 -0.469 14.541 1.00 88.88 81 GLY A O 1
ATOM 607 N N . SER A 1 82 ? -0.581 0.992 15.884 1.00 89.69 82 SER A N 1
ATOM 608 C CA . SER A 1 82 ? 0.719 0.339 15.811 1.00 89.69 82 SER A CA 1
ATOM 609 C C . SER A 1 82 ? 0.636 -1.126 16.253 1.00 89.69 82 SER A C 1
ATOM 611 O O . SER A 1 82 ? 0.196 -1.434 17.357 1.00 89.69 82 SER A O 1
ATOM 613 N N . ASN A 1 83 ? 1.127 -2.035 15.406 1.00 89.50 83 ASN A N 1
ATOM 614 C CA . ASN A 1 83 ? 1.070 -3.498 15.572 1.00 89.50 83 ASN A CA 1
ATOM 615 C C . ASN A 1 83 ? -0.326 -4.165 15.539 1.00 89.50 83 ASN A C 1
ATOM 617 O O . ASN A 1 83 ? -0.390 -5.353 15.854 1.00 89.50 83 ASN A O 1
ATOM 621 N N . ALA A 1 84 ? -1.403 -3.480 15.128 1.00 87.38 84 ALA A N 1
ATOM 622 C CA . ALA A 1 84 ? -2.789 -3.984 15.198 1.00 87.38 84 ALA A CA 1
ATOM 623 C C . ALA A 1 84 ? -3.022 -5.421 14.669 1.00 87.38 84 ALA A C 1
ATOM 625 O O . ALA A 1 84 ? -3.852 -6.168 15.173 1.00 87.38 84 ALA A O 1
ATOM 626 N N . PHE A 1 85 ? -2.294 -5.837 13.645 1.00 88.94 85 PHE A N 1
ATOM 627 C CA . PHE A 1 85 ? -2.382 -7.158 13.028 1.00 88.94 85 PHE A CA 1
ATOM 628 C C . PHE A 1 85 ? -0.990 -7.789 12.865 1.00 88.94 85 PHE A C 1
ATOM 630 O O . PHE A 1 85 ? -0.798 -8.700 12.060 1.00 88.94 85 PHE A O 1
ATOM 637 N N . ASN A 1 86 ? 0.003 -7.338 13.641 1.00 91.00 86 ASN A N 1
ATOM 638 C CA . ASN A 1 86 ? 1.361 -7.873 13.574 1.00 91.00 86 ASN A CA 1
ATOM 639 C C . ASN A 1 86 ? 1.366 -9.383 13.901 1.00 91.00 86 ASN A C 1
ATOM 641 O O . ASN A 1 86 ? 0.880 -9.815 14.947 1.00 91.00 86 ASN A O 1
ATOM 645 N N . GLY A 1 87 ? 1.891 -10.206 12.990 1.00 89.81 87 GLY A N 1
ATOM 646 C CA . GLY A 1 87 ? 1.895 -11.668 13.120 1.00 89.81 87 GLY A CA 1
ATOM 647 C C . GLY A 1 87 ? 0.544 -12.344 12.835 1.00 89.81 87 GLY A C 1
ATOM 648 O O . GLY A 1 87 ? 0.321 -13.504 13.221 1.00 89.81 87 GLY A O 1
ATOM 649 N N . CYS A 1 88 ? -0.380 -11.679 12.135 1.00 87.62 88 CYS A N 1
ATOM 650 C CA . CYS A 1 88 ? -1.618 -12.288 11.638 1.00 87.62 88 CYS A CA 1
ATOM 651 C C . CYS A 1 88 ? -1.377 -13.200 10.414 1.00 87.62 88 CYS A C 1
ATOM 653 O O . CYS A 1 88 ? -1.993 -13.058 9.369 1.00 87.62 88 CYS A O 1
ATOM 655 N N . THR A 1 89 ? -0.529 -14.221 10.573 1.00 90.56 89 THR A N 1
ATOM 656 C CA . THR A 1 89 ? -0.071 -15.198 9.552 1.00 90.56 89 THR A CA 1
ATOM 657 C C . THR A 1 89 ? -1.144 -16.064 8.861 1.00 90.56 89 THR A C 1
ATOM 659 O O . THR A 1 89 ? -0.796 -16.967 8.106 1.00 90.56 89 THR A O 1
ATOM 662 N N . LYS A 1 90 ? -2.435 -15.831 9.121 1.00 87.81 90 LYS A N 1
ATOM 663 C CA . LYS A 1 90 ? -3.580 -16.489 8.455 1.00 87.81 90 LYS A CA 1
ATOM 664 C C . LYS A 1 90 ? -4.557 -15.507 7.799 1.00 87.81 90 LYS A C 1
ATOM 666 O O . LYS A 1 90 ? -5.495 -15.941 7.142 1.00 87.81 90 LYS A O 1
ATOM 671 N N . LEU A 1 91 ? -4.352 -14.210 8.011 1.00 87.56 91 LEU A N 1
ATOM 672 C CA . LEU A 1 91 ? -5.151 -13.150 7.420 1.00 87.56 91 LEU A CA 1
ATOM 673 C C . LEU A 1 91 ? -4.847 -13.110 5.923 1.00 87.56 91 LEU A C 1
ATOM 675 O O . LEU A 1 91 ? -3.690 -12.922 5.562 1.00 87.56 91 LEU A O 1
ATOM 679 N N . LEU A 1 92 ? -5.862 -13.335 5.092 1.00 86.69 92 LEU A N 1
ATOM 680 C CA . LEU A 1 92 ? -5.788 -13.292 3.631 1.00 86.69 92 LEU A CA 1
ATOM 681 C C . LEU A 1 92 ? -6.221 -11.921 3.110 1.00 86.69 92 LEU A C 1
ATOM 683 O O . LEU A 1 92 ? -5.554 -11.358 2.248 1.00 86.69 92 LEU A O 1
ATOM 687 N N . ASN A 1 93 ? -7.306 -11.370 3.659 1.00 83.62 93 ASN A N 1
ATOM 688 C CA . ASN A 1 93 ? -7.906 -10.127 3.183 1.00 83.62 93 ASN A CA 1
ATOM 689 C C . ASN A 1 93 ? -8.193 -9.161 4.339 1.00 83.62 93 ASN A C 1
ATOM 691 O O . ASN A 1 93 ? -8.531 -9.585 5.449 1.00 83.62 93 ASN A O 1
ATOM 695 N N . VAL A 1 94 ? -8.081 -7.864 4.062 1.00 86.94 94 VAL A N 1
ATOM 696 C CA . VAL A 1 94 ? -8.475 -6.785 4.974 1.00 86.94 94 VAL A CA 1
ATOM 697 C C . VAL A 1 94 ? -9.259 -5.745 4.198 1.00 86.94 94 VAL A C 1
ATOM 699 O O . VAL A 1 94 ? -8.755 -5.233 3.199 1.00 86.94 94 VAL A O 1
ATOM 702 N N . ASP A 1 95 ? -10.437 -5.401 4.703 1.00 85.75 95 ASP A N 1
ATOM 703 C CA . ASP A 1 95 ? -11.288 -4.359 4.143 1.00 85.75 95 ASP A CA 1
ATOM 704 C C . ASP A 1 95 ? -11.220 -3.116 5.042 1.00 85.75 95 ASP A C 1
ATOM 706 O O . ASP A 1 95 ? -11.519 -3.170 6.242 1.00 85.75 95 ASP A O 1
ATOM 710 N N . ILE A 1 96 ? -10.726 -2.009 4.475 1.00 89.19 96 ILE A N 1
ATOM 711 C CA . ILE A 1 96 ? -10.396 -0.773 5.196 1.00 89.19 96 ILE A CA 1
ATOM 712 C C . ILE A 1 96 ? -11.441 0.311 4.875 1.00 89.19 96 ILE A C 1
ATOM 714 O O . ILE A 1 96 ? -11.542 0.734 3.716 1.00 89.19 96 ILE A O 1
ATOM 718 N N . PRO A 1 97 ? -12.192 0.813 5.876 1.00 91.94 97 PRO A N 1
ATOM 719 C CA . PRO A 1 97 ? -13.267 1.765 5.647 1.00 91.94 97 PRO A CA 1
ATOM 720 C C . PRO A 1 97 ? -12.735 3.155 5.300 1.00 91.94 97 PRO A C 1
ATOM 722 O O . PRO A 1 97 ? -11.604 3.529 5.633 1.00 91.94 97 PRO A O 1
ATOM 725 N N . ASN A 1 98 ? -13.580 3.964 4.662 1.00 89.62 98 ASN A N 1
ATOM 726 C CA . ASN A 1 98 ? -13.190 5.269 4.136 1.00 89.62 98 ASN A CA 1
ATOM 727 C C . ASN A 1 98 ? -12.810 6.289 5.225 1.00 89.62 98 ASN A C 1
ATOM 729 O O . ASN A 1 98 ? -12.171 7.298 4.923 1.00 89.62 98 ASN A O 1
ATOM 733 N N . THR A 1 99 ? -13.168 6.013 6.480 1.00 93.00 99 THR A N 1
ATOM 734 C CA . THR A 1 99 ? -12.858 6.823 7.663 1.00 93.00 99 THR A CA 1
ATOM 735 C C . THR A 1 99 ? -11.398 6.727 8.106 1.00 93.00 99 THR A C 1
ATOM 737 O O . THR A 1 99 ? -10.941 7.600 8.842 1.00 93.00 99 THR A O 1
ATOM 740 N N . ILE A 1 100 ? -10.645 5.705 7.675 1.00 93.56 100 ILE A N 1
ATOM 741 C CA . ILE A 1 100 ? -9.242 5.533 8.070 1.00 93.56 100 ILE A CA 1
ATOM 742 C C . ILE A 1 100 ? -8.361 6.595 7.404 1.00 93.56 100 ILE A C 1
ATOM 744 O O . ILE A 1 100 ? -8.180 6.600 6.189 1.00 93.56 100 ILE A O 1
ATOM 748 N N . THR A 1 101 ? -7.752 7.453 8.221 1.00 94.62 101 THR A N 1
ATOM 749 C CA . THR A 1 101 ? -6.775 8.472 7.823 1.00 94.62 101 THR A CA 1
ATOM 750 C C . THR A 1 101 ? -5.332 7.985 7.944 1.00 94.62 101 THR A C 1
ATOM 752 O O . THR A 1 101 ? -4.454 8.512 7.254 1.00 94.62 101 THR A O 1
ATOM 755 N N . ASN A 1 102 ? -5.065 6.985 8.795 1.00 94.62 102 ASN A N 1
ATOM 756 C CA . ASN A 1 102 ? -3.713 6.528 9.129 1.00 94.62 102 ASN A CA 1
ATOM 757 C C . ASN A 1 102 ? -3.619 5.004 9.309 1.00 94.62 102 ASN A C 1
ATOM 759 O O . ASN A 1 102 ? -4.414 4.397 10.027 1.00 94.62 102 ASN A O 1
ATOM 763 N N . ILE A 1 103 ? -2.572 4.403 8.740 1.00 95.81 103 ILE A N 1
ATOM 764 C CA . ILE A 1 103 ? -2.087 3.063 9.099 1.00 95.81 103 ILE A CA 1
ATOM 765 C C . ILE A 1 103 ? -0.748 3.256 9.805 1.00 95.81 103 ILE A C 1
ATOM 767 O O . ILE A 1 103 ? 0.184 3.787 9.212 1.00 95.81 103 ILE A O 1
ATOM 771 N N . GLU A 1 104 ? -0.636 2.873 11.072 1.00 95.56 104 GLU A N 1
ATOM 772 C CA . GLU A 1 104 ? 0.557 3.127 11.882 1.00 95.56 104 GLU A CA 1
ATOM 773 C C . GLU A 1 104 ? 1.667 2.067 11.714 1.00 95.56 104 GLU A C 1
ATOM 775 O O . GLU A 1 104 ? 1.610 1.143 10.897 1.00 95.56 104 GLU A O 1
ATOM 780 N N . SER A 1 105 ? 2.735 2.223 12.499 1.00 96.75 105 SER A N 1
ATOM 781 C CA . SER A 1 105 ? 3.939 1.405 12.414 1.00 96.75 105 SER A CA 1
ATOM 782 C C . SER A 1 105 ? 3.665 -0.073 12.700 1.00 96.75 105 SER A C 1
ATOM 784 O O . SER A 1 105 ? 3.072 -0.442 13.713 1.00 96.75 105 SER A O 1
ATOM 786 N N . SER A 1 106 ? 4.170 -0.944 11.826 1.00 96.38 106 SER A N 1
ATOM 787 C CA . SER A 1 106 ? 4.009 -2.405 11.903 1.00 96.38 106 SER A CA 1
ATOM 788 C C . SER A 1 106 ? 2.556 -2.909 11.942 1.00 96.38 106 SER A C 1
ATOM 790 O O . SER A 1 106 ? 2.339 -4.049 12.349 1.00 96.38 106 SER A O 1
ATOM 792 N N . ALA A 1 107 ? 1.567 -2.102 11.529 1.00 94.56 107 ALA A N 1
ATOM 793 C CA . ALA A 1 107 ? 0.141 -2.434 11.614 1.00 94.56 107 ALA A CA 1
ATOM 794 C C . ALA A 1 107 ? -0.221 -3.821 11.048 1.00 94.56 107 ALA A C 1
ATOM 796 O O . ALA A 1 107 ? -0.953 -4.548 11.698 1.00 94.56 107 ALA A O 1
ATOM 797 N N . PHE A 1 108 ? 0.341 -4.234 9.912 1.00 95.06 108 PHE A N 1
ATOM 798 C CA . PHE A 1 108 ? 0.155 -5.547 9.272 1.00 95.06 108 PHE A CA 1
ATOM 799 C C . PHE A 1 108 ? 1.478 -6.313 9.103 1.00 95.06 108 PHE A C 1
ATOM 801 O O . PHE A 1 108 ? 1.597 -7.210 8.266 1.00 95.06 108 PHE A O 1
ATOM 808 N N . LYS A 1 109 ? 2.496 -5.991 9.907 1.00 96.69 109 LYS A N 1
ATOM 809 C CA . LYS A 1 109 ? 3.805 -6.650 9.836 1.00 96.69 109 LYS A CA 1
ATOM 810 C C . LYS A 1 109 ? 3.672 -8.169 9.991 1.00 96.69 109 LYS A C 1
ATOM 812 O O . LYS A 1 109 ? 2.948 -8.660 10.851 1.00 96.69 109 LYS A O 1
ATOM 817 N N . SER A 1 110 ? 4.385 -8.933 9.172 1.00 96.38 110 SER A N 1
ATOM 818 C CA . SER A 1 110 ? 4.370 -10.400 9.186 1.00 96.38 110 SER A CA 1
ATOM 819 C C . SER A 1 110 ? 2.975 -11.027 9.010 1.00 96.38 110 SER A C 1
ATOM 821 O O . SER A 1 110 ? 2.751 -12.164 9.439 1.00 96.38 110 SER A O 1
ATOM 823 N N . CYS A 1 111 ? 2.038 -10.340 8.341 1.00 93.94 111 CYS A N 1
ATOM 824 C CA . CYS A 1 111 ? 0.832 -10.964 7.786 1.00 93.94 111 CYS A CA 1
ATOM 825 C C . CYS A 1 111 ? 1.206 -11.798 6.549 1.00 93.94 111 CYS A C 1
ATOM 827 O O . CYS A 1 111 ? 0.865 -11.470 5.417 1.00 93.94 111 CYS A O 1
ATOM 829 N N . SER A 1 112 ? 1.952 -12.885 6.756 1.00 94.88 112 SER A N 1
ATOM 830 C CA . SER A 1 112 ? 2.597 -13.662 5.685 1.00 94.88 112 SER A CA 1
ATOM 831 C C . SER A 1 112 ? 1.639 -14.348 4.705 1.00 94.88 112 SER A C 1
ATOM 833 O O . SER A 1 112 ? 2.100 -14.862 3.690 1.00 94.88 112 SER A O 1
ATOM 835 N N . ALA A 1 113 ? 0.338 -14.372 5.009 1.00 92.94 113 ALA A N 1
ATOM 836 C CA . ALA A 1 113 ? -0.724 -14.916 4.165 1.00 92.94 113 ALA A CA 1
ATOM 837 C C . ALA A 1 113 ? -1.603 -13.832 3.501 1.00 92.94 113 ALA A C 1
ATOM 839 O O . ALA A 1 113 ? -2.515 -14.186 2.761 1.00 92.94 113 ALA A O 1
ATOM 840 N N . LEU A 1 114 ? -1.329 -12.540 3.737 1.00 90.81 114 LEU A N 1
ATOM 841 C CA . LEU A 1 114 ? -2.141 -11.421 3.249 1.00 90.81 114 LEU A CA 1
ATOM 842 C C . LEU A 1 114 ? -2.022 -11.292 1.729 1.00 90.81 114 LEU A C 1
ATOM 844 O O . LEU A 1 114 ? -0.980 -10.888 1.216 1.00 90.81 114 LEU A O 1
ATOM 848 N N . THR A 1 115 ? -3.092 -11.647 1.027 1.00 83.88 115 THR A N 1
ATOM 849 C CA . THR A 1 115 ? -3.229 -11.588 -0.431 1.00 83.88 115 THR A CA 1
ATOM 850 C C . THR A 1 115 ? -3.879 -10.299 -0.917 1.00 83.88 115 THR A C 1
ATOM 852 O O . THR A 1 115 ? -3.558 -9.858 -2.018 1.00 83.88 115 THR A O 1
ATOM 855 N N . SER A 1 116 ? -4.768 -9.688 -0.125 1.00 80.25 116 SER A N 1
ATOM 856 C CA . SER A 1 116 ? -5.507 -8.483 -0.516 1.00 80.25 116 SER A CA 1
ATOM 857 C C . SER A 1 116 ? -5.655 -7.479 0.626 1.00 80.25 116 SER A C 1
ATOM 859 O O . SER A 1 116 ? -5.843 -7.847 1.785 1.00 80.25 116 SER A O 1
ATOM 861 N N . VAL A 1 117 ? -5.615 -6.196 0.274 1.00 85.06 117 VAL A N 1
ATOM 862 C CA . VAL A 1 117 ? -6.016 -5.076 1.130 1.00 85.06 117 VAL A CA 1
ATOM 863 C C . VAL A 1 117 ? -6.897 -4.175 0.278 1.00 85.06 117 VAL A C 1
ATOM 865 O O . VAL A 1 117 ? -6.416 -3.610 -0.707 1.00 85.06 117 VAL A O 1
ATOM 868 N N . SER A 1 118 ? -8.175 -4.078 0.633 1.00 81.31 118 SER A N 1
ATOM 869 C CA . SER A 1 118 ? -9.144 -3.226 -0.050 1.00 81.31 118 SER A CA 1
ATOM 870 C C . SER A 1 118 ? -9.348 -1.924 0.727 1.00 81.31 118 SER A C 1
ATOM 872 O O . SER A 1 118 ? -9.179 -1.870 1.948 1.00 81.31 118 SER A O 1
ATOM 874 N N . PHE A 1 119 ? -9.703 -0.863 0.008 1.00 81.25 119 PHE A N 1
ATOM 875 C CA . PHE A 1 119 ? -10.057 0.431 0.578 1.00 81.25 119 PHE A CA 1
ATOM 876 C C . PHE A 1 119 ? -11.419 0.839 0.030 1.00 81.25 119 PHE A C 1
ATOM 878 O O . PHE A 1 119 ? -11.641 0.787 -1.182 1.00 81.25 119 PHE A O 1
ATOM 885 N N .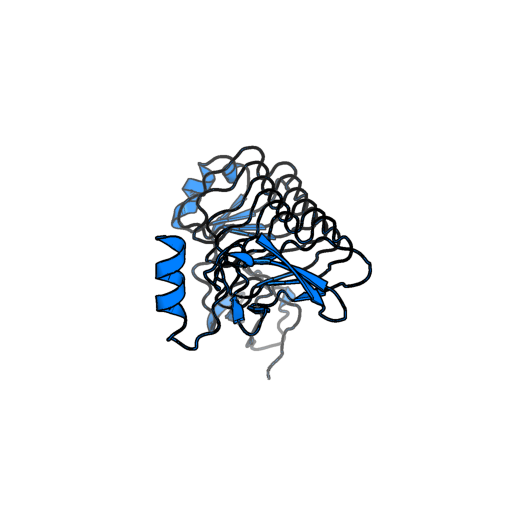 GLU A 1 120 ? -12.324 1.277 0.900 1.00 83.00 120 GLU A N 1
ATOM 886 C CA . GLU A 1 120 ? -13.601 1.830 0.455 1.00 83.00 120 GLU A CA 1
ATOM 887 C C . GLU A 1 120 ? -13.416 3.059 -0.453 1.00 83.00 120 GLU A C 1
ATOM 889 O O . GLU A 1 120 ? -12.467 3.845 -0.331 1.00 83.00 120 GLU A O 1
ATOM 894 N N . LYS A 1 121 ? -14.393 3.270 -1.343 1.00 79.75 121 LYS A N 1
ATOM 895 C CA . LYS A 1 121 ? -14.456 4.451 -2.206 1.00 79.75 121 LYS A CA 1
ATOM 896 C C . LYS A 1 121 ? -14.406 5.737 -1.371 1.00 79.75 121 LYS A C 1
ATOM 898 O O . LYS A 1 121 ? -15.065 5.847 -0.342 1.00 79.75 121 LYS A O 1
ATOM 903 N N . ASN A 1 122 ? -13.675 6.735 -1.870 1.00 82.31 122 ASN A N 1
ATOM 904 C CA . ASN A 1 122 ? -13.409 8.007 -1.185 1.00 82.31 122 ASN A CA 1
ATOM 905 C C . ASN A 1 122 ? -12.620 7.853 0.134 1.00 82.31 122 ASN A C 1
ATOM 907 O O . ASN A 1 122 ? -12.786 8.672 1.037 1.00 82.31 122 ASN A O 1
ATOM 911 N N . SER A 1 123 ? -11.771 6.823 0.251 1.00 86.50 123 SER A N 1
ATOM 912 C CA . SER A 1 123 ? -10.868 6.651 1.395 1.00 86.50 123 SER A CA 1
ATOM 913 C C . SER A 1 123 ? -10.093 7.926 1.731 1.00 86.50 123 SER A C 1
ATOM 915 O O . SER A 1 123 ? -9.554 8.593 0.848 1.00 86.50 123 SER A O 1
ATOM 917 N N . GLN A 1 124 ? -10.027 8.238 3.026 1.00 93.06 124 GLN A N 1
ATOM 918 C CA . GLN A 1 124 ? -9.329 9.399 3.578 1.00 93.06 124 GLN A CA 1
ATOM 919 C C . GLN A 1 124 ? -7.876 9.087 3.979 1.00 93.06 124 GLN A C 1
ATOM 921 O O . GLN A 1 124 ? -7.241 9.898 4.655 1.00 93.06 124 GLN A O 1
ATOM 926 N N . LEU A 1 125 ? -7.327 7.929 3.585 1.00 93.75 125 LEU A N 1
ATOM 927 C CA . LEU A 1 125 ? -5.997 7.494 4.013 1.00 93.75 125 LEU A CA 1
ATOM 928 C C . LEU A 1 125 ? -4.917 8.472 3.538 1.00 93.75 125 LEU A C 1
ATOM 930 O O . LEU A 1 125 ? -4.716 8.651 2.340 1.00 93.75 125 LEU A O 1
ATOM 934 N N . THR A 1 126 ? -4.180 9.059 4.478 1.00 95.31 126 THR A N 1
ATOM 935 C CA . THR A 1 126 ? -3.097 10.018 4.201 1.00 95.31 126 THR A CA 1
ATOM 936 C C . THR A 1 126 ? -1.705 9.413 4.366 1.00 95.31 126 THR A C 1
ATOM 938 O O . THR A 1 126 ? -0.765 9.840 3.697 1.00 95.31 126 THR A O 1
ATOM 941 N N . SER A 1 127 ? -1.547 8.420 5.246 1.00 95.62 127 SER A N 1
ATOM 942 C CA . SER A 1 127 ? -0.231 7.969 5.704 1.00 95.62 127 SER A CA 1
ATOM 943 C C . SER A 1 127 ? -0.188 6.474 6.014 1.00 95.62 127 SER A C 1
ATOM 945 O O . SER A 1 127 ? -1.065 5.944 6.703 1.00 95.62 127 SER A O 1
ATOM 947 N N . ILE A 1 128 ? 0.870 5.821 5.526 1.00 97.19 128 ILE A N 1
ATOM 948 C CA . ILE A 1 128 ? 1.237 4.434 5.822 1.00 97.19 128 ILE A CA 1
ATOM 949 C C . ILE A 1 128 ? 2.552 4.445 6.606 1.00 97.19 128 ILE A C 1
ATOM 951 O O . ILE A 1 128 ? 3.570 4.942 6.132 1.00 97.19 128 ILE A O 1
ATOM 955 N N . GLY A 1 129 ? 2.528 3.901 7.819 1.00 97.88 129 GLY A N 1
ATOM 956 C CA . GLY A 1 129 ? 3.617 3.962 8.784 1.00 97.88 129 GLY A CA 1
ATOM 957 C C . GLY A 1 129 ? 4.765 2.983 8.534 1.00 97.88 129 GLY A C 1
ATOM 958 O O . GLY A 1 129 ? 4.731 2.101 7.674 1.00 97.88 129 GLY A O 1
ATOM 959 N N . SER A 1 130 ? 5.814 3.126 9.341 1.00 98.50 130 SER A N 1
ATOM 960 C CA . SER A 1 130 ? 7.041 2.344 9.205 1.00 98.50 130 SER A CA 1
ATOM 961 C C . SER A 1 130 ? 6.807 0.849 9.441 1.00 98.50 130 SER A C 1
ATOM 963 O O . SER A 1 130 ? 6.279 0.436 10.475 1.00 98.50 130 SER A O 1
ATOM 965 N N . ASN A 1 131 ? 7.281 0.011 8.521 1.00 98.50 131 ASN A N 1
ATOM 966 C CA . ASN A 1 131 ? 7.097 -1.442 8.491 1.00 98.50 131 ASN A CA 1
ATOM 967 C C . ASN A 1 131 ? 5.625 -1.898 8.381 1.00 98.50 131 ASN A C 1
ATOM 969 O O . ASN A 1 131 ? 5.351 -3.057 8.692 1.00 98.50 131 ASN A O 1
ATOM 973 N N . ALA A 1 132 ? 4.681 -1.026 7.990 1.00 98.12 132 ALA A N 1
ATOM 974 C CA . ALA A 1 132 ? 3.242 -1.315 8.032 1.00 98.12 132 ALA A CA 1
ATOM 975 C C . ALA A 1 132 ? 2.854 -2.656 7.387 1.00 98.12 132 ALA A C 1
ATOM 977 O O . ALA A 1 132 ? 2.105 -3.398 8.006 1.00 98.12 132 ALA A O 1
ATOM 978 N N . PHE A 1 133 ? 3.413 -3.008 6.229 1.00 98.31 133 PHE A N 1
ATOM 979 C CA . PHE A 1 133 ? 3.188 -4.274 5.518 1.00 98.31 133 PHE A CA 1
ATOM 980 C C . PHE A 1 133 ? 4.471 -5.119 5.380 1.00 98.31 133 PHE A C 1
ATOM 982 O O . PHE A 1 133 ? 4.539 -6.033 4.560 1.00 98.31 133 PHE A O 1
ATOM 989 N N . GLN A 1 134 ? 5.503 -4.858 6.192 1.00 98.69 134 GLN A N 1
ATOM 990 C CA . GLN A 1 134 ? 6.765 -5.607 6.153 1.00 98.69 134 GLN A CA 1
ATOM 991 C C . GLN A 1 134 ? 6.516 -7.119 6.319 1.00 98.69 134 GLN A C 1
ATOM 993 O O . GLN A 1 134 ? 5.788 -7.523 7.223 1.00 98.69 134 GLN A O 1
ATOM 998 N N . TYR A 1 135 ? 7.144 -7.958 5.492 1.00 98.62 135 TYR A N 1
ATOM 999 C CA . TYR A 1 135 ? 6.927 -9.416 5.432 1.00 98.62 135 TYR A CA 1
ATOM 1000 C C . TYR A 1 135 ? 5.489 -9.870 5.072 1.00 98.62 135 TYR A C 1
ATOM 1002 O O . TYR A 1 135 ? 5.119 -11.009 5.371 1.00 98.62 135 TYR A O 1
ATOM 1010 N N . CYS A 1 136 ? 4.680 -9.051 4.384 1.00 97.44 136 CYS A N 1
ATOM 1011 C CA . CYS A 1 136 ? 3.464 -9.527 3.696 1.00 97.44 136 CYS A CA 1
ATOM 1012 C C . CYS A 1 136 ? 3.844 -10.301 2.419 1.00 97.44 136 CYS A C 1
ATOM 1014 O O . CYS A 1 136 ? 3.626 -9.863 1.292 1.00 97.44 136 CYS A O 1
ATOM 1016 N N . SER A 1 137 ? 4.488 -11.456 2.600 1.00 96.69 137 SER A N 1
ATOM 1017 C CA . SER A 1 137 ? 5.236 -12.176 1.560 1.00 96.69 137 SER A CA 1
ATOM 1018 C C . SER A 1 137 ? 4.414 -12.698 0.378 1.00 96.69 137 SER A C 1
ATOM 1020 O O . SER A 1 137 ? 5.012 -13.040 -0.638 1.00 96.69 137 SER A O 1
ATOM 1022 N N . VAL A 1 138 ? 3.083 -12.775 0.490 1.00 92.00 138 VAL A N 1
ATOM 1023 C CA . VAL A 1 138 ? 2.181 -13.231 -0.590 1.00 92.00 138 VAL A CA 1
ATOM 1024 C C . VAL A 1 138 ? 1.315 -12.119 -1.193 1.00 92.00 138 VAL A C 1
ATOM 1026 O O . VAL A 1 138 ? 0.550 -12.394 -2.113 1.00 92.00 138 VAL A O 1
ATOM 1029 N N . LEU A 1 139 ? 1.460 -10.871 -0.734 1.00 87.12 139 LEU A N 1
ATOM 1030 C CA . LEU A 1 139 ? 0.730 -9.723 -1.272 1.00 87.12 139 LEU A CA 1
ATOM 1031 C C . LEU A 1 139 ? 1.214 -9.432 -2.699 1.00 87.12 139 LEU A C 1
ATOM 1033 O O . LEU A 1 139 ? 2.355 -9.014 -2.891 1.00 87.12 139 LEU A O 1
ATOM 1037 N N . THR A 1 140 ? 0.370 -9.666 -3.705 1.00 79.75 140 THR A N 1
ATOM 1038 C CA . THR A 1 140 ? 0.749 -9.565 -5.129 1.00 79.75 140 THR A CA 1
ATOM 1039 C C . THR A 1 140 ? 0.656 -8.155 -5.701 1.00 79.75 140 THR A C 1
ATOM 1041 O O . THR A 1 140 ? 1.341 -7.845 -6.680 1.00 79.75 140 THR A O 1
ATOM 1044 N N . SER A 1 141 ? -0.185 -7.313 -5.104 1.00 74.69 141 SER A N 1
ATOM 1045 C CA . SER A 1 141 ? -0.503 -5.948 -5.532 1.00 74.69 141 SER A CA 1
ATOM 1046 C C . SER A 1 141 ? -1.132 -5.171 -4.374 1.00 74.69 141 SER A C 1
ATOM 1048 O O . SER A 1 141 ? -1.795 -5.763 -3.527 1.00 74.69 141 SER A O 1
ATOM 1050 N N . MET A 1 142 ? -0.983 -3.844 -4.361 1.00 75.88 142 MET A N 1
ATOM 1051 C CA . MET A 1 142 ? -1.760 -2.962 -3.483 1.00 75.88 142 MET A CA 1
ATOM 1052 C C . MET A 1 142 ? -2.190 -1.699 -4.227 1.00 75.88 142 MET A C 1
ATOM 1054 O O . MET A 1 142 ? -1.387 -1.053 -4.906 1.00 75.88 142 MET A O 1
ATOM 1058 N N . VAL A 1 143 ? -3.457 -1.331 -4.039 1.00 72.19 143 VAL A N 1
ATOM 1059 C CA . VAL A 1 143 ? -4.047 -0.080 -4.515 1.00 72.19 143 VAL A CA 1
ATOM 1060 C C . VAL A 1 143 ? -4.025 0.930 -3.377 1.00 72.19 143 VAL A C 1
ATOM 1062 O O . VAL A 1 143 ? -4.870 0.881 -2.494 1.00 72.19 143 VAL A O 1
ATOM 1065 N N . MET A 1 144 ? -3.049 1.835 -3.360 1.00 80.06 144 MET A N 1
ATOM 1066 C CA . MET A 1 144 ? -3.054 2.930 -2.386 1.00 80.06 144 MET A CA 1
ATOM 1067 C C . MET A 1 144 ? -3.998 4.049 -2.864 1.00 80.06 144 MET A C 1
ATOM 1069 O O . MET A 1 144 ? -3.842 4.494 -4.006 1.00 80.06 144 MET A O 1
ATOM 1073 N N . PRO A 1 145 ? -4.932 4.536 -2.020 1.00 81.88 145 PRO A N 1
ATOM 1074 C CA . PRO A 1 145 ? -5.812 5.653 -2.355 1.00 81.88 145 PRO A CA 1
ATOM 1075 C C . PRO A 1 145 ? -5.049 6.906 -2.802 1.00 81.88 145 PRO A C 1
ATOM 1077 O O . PRO A 1 145 ? -3.976 7.218 -2.281 1.00 81.88 145 PRO A O 1
ATOM 1080 N N . ASN A 1 146 ? -5.634 7.687 -3.717 1.00 80.00 146 ASN A N 1
ATOM 1081 C CA . ASN A 1 146 ? -5.008 8.913 -4.244 1.00 80.00 146 ASN A CA 1
ATOM 1082 C C . ASN A 1 146 ? -4.724 9.994 -3.177 1.00 80.00 146 ASN A C 1
ATOM 1084 O O . ASN A 1 146 ? -3.981 10.937 -3.444 1.00 80.00 146 ASN A O 1
ATOM 1088 N N . THR A 1 147 ? -5.306 9.865 -1.982 1.00 86.56 147 THR A N 1
ATOM 1089 C CA . THR A 1 147 ? -5.103 10.732 -0.813 1.00 86.56 147 THR A CA 1
ATOM 1090 C C . THR A 1 147 ? -3.782 10.495 -0.079 1.00 86.56 147 THR A C 1
ATOM 1092 O O . THR A 1 147 ? -3.342 11.395 0.638 1.00 86.56 147 THR A O 1
ATOM 1095 N N . VAL A 1 148 ? -3.129 9.338 -0.256 1.00 91.94 148 VAL A N 1
ATOM 1096 C CA . VAL A 1 148 ? -1.885 9.006 0.458 1.00 91.94 148 VAL A CA 1
ATOM 1097 C C . VAL A 1 148 ? -0.758 9.945 0.025 1.00 91.94 148 VAL A C 1
ATOM 1099 O O . VAL A 1 148 ? -0.470 10.083 -1.163 1.00 91.94 148 VAL A O 1
ATOM 1102 N N . SER A 1 149 ? -0.103 10.567 1.003 1.00 93.06 149 SER A N 1
ATOM 1103 C CA . SER A 1 149 ? 1.032 11.479 0.816 1.00 93.06 149 SER A CA 1
ATOM 1104 C C . SER A 1 149 ? 2.316 11.013 1.512 1.00 93.06 149 SER A C 1
ATOM 1106 O O . SER A 1 149 ? 3.395 11.491 1.164 1.00 93.06 149 SER A O 1
ATOM 1108 N N . TYR A 1 150 ? 2.230 10.058 2.450 1.00 94.75 150 TYR A N 1
ATOM 1109 C CA . TYR A 1 150 ? 3.383 9.519 3.181 1.00 94.75 150 TYR A CA 1
ATOM 1110 C C . TYR A 1 150 ? 3.437 7.984 3.171 1.00 94.75 150 TYR A C 1
ATOM 1112 O O . TYR A 1 150 ? 2.449 7.316 3.489 1.00 94.75 150 TYR A O 1
ATOM 1120 N N . ILE A 1 151 ? 4.619 7.435 2.864 1.00 95.62 151 ILE A N 1
ATOM 1121 C CA . ILE A 1 151 ? 4.924 5.998 2.910 1.00 95.62 151 ILE A CA 1
ATOM 1122 C C . ILE A 1 151 ? 6.208 5.789 3.730 1.00 95.62 151 ILE A C 1
ATOM 1124 O O . ILE A 1 151 ? 7.291 6.222 3.335 1.00 95.62 151 ILE A O 1
ATOM 1128 N N . GLY A 1 152 ? 6.061 5.135 4.883 1.00 97.00 152 GLY A N 1
ATOM 1129 C CA . GLY A 1 152 ? 7.074 5.024 5.928 1.00 97.00 152 GLY A CA 1
ATOM 1130 C C . GLY A 1 152 ? 8.229 4.051 5.663 1.00 97.00 152 GLY A C 1
ATOM 1131 O O . GLY A 1 152 ? 8.204 3.209 4.765 1.00 97.00 152 GLY A O 1
ATOM 1132 N N . TYR A 1 153 ? 9.245 4.136 6.526 1.00 98.38 153 TYR A N 1
ATOM 1133 C CA . TYR A 1 153 ? 10.448 3.295 6.503 1.00 98.38 153 TYR A CA 1
ATOM 1134 C C . TYR A 1 153 ? 10.111 1.801 6.426 1.00 98.38 153 TYR A C 1
ATOM 1136 O O . TYR A 1 153 ? 9.338 1.305 7.246 1.00 98.38 153 TYR A O 1
ATOM 1144 N N . CYS A 1 154 ? 10.707 1.065 5.484 1.00 98.56 154 CYS A N 1
ATOM 1145 C CA . CYS A 1 154 ? 10.434 -0.363 5.266 1.00 98.56 154 CYS A CA 1
ATOM 1146 C C . CYS A 1 154 ? 8.941 -0.733 5.082 1.00 98.56 154 CYS A C 1
ATOM 1148 O O . CYS A 1 154 ? 8.589 -1.889 5.328 1.00 98.56 154 CYS A O 1
ATOM 1150 N N . ALA A 1 155 ? 8.046 0.191 4.691 1.00 98.31 155 ALA A N 1
ATOM 1151 C CA . ALA A 1 155 ? 6.596 -0.062 4.704 1.00 98.31 155 ALA A CA 1
ATOM 1152 C C . ALA A 1 155 ? 6.170 -1.327 3.937 1.00 98.31 155 ALA A C 1
ATOM 1154 O O . ALA A 1 155 ? 5.286 -2.026 4.421 1.00 98.31 155 ALA A O 1
ATOM 1155 N N . PHE A 1 156 ? 6.835 -1.669 2.829 1.00 98.38 156 PHE A N 1
ATOM 1156 C CA . PHE A 1 156 ? 6.589 -2.881 2.034 1.00 98.38 156 PHE A CA 1
ATOM 1157 C C . PHE A 1 156 ? 7.807 -3.820 1.971 1.00 98.38 156 PHE A C 1
ATOM 1159 O O . PHE A 1 156 ? 7.877 -4.691 1.104 1.00 98.38 156 PHE A O 1
ATOM 1166 N N . GLN A 1 157 ? 8.770 -3.687 2.890 1.00 98.75 157 GLN A N 1
ATOM 1167 C CA . GLN A 1 157 ? 9.999 -4.483 2.857 1.00 98.75 157 GLN A CA 1
ATOM 1168 C C . GLN A 1 157 ? 9.687 -5.992 2.936 1.00 98.75 157 GLN A C 1
ATOM 1170 O O . GLN A 1 157 ? 8.924 -6.442 3.794 1.00 98.75 157 GLN A O 1
ATOM 1175 N N . TYR A 1 158 ? 10.299 -6.780 2.050 1.00 98.75 158 TYR A N 1
ATOM 1176 C CA . TYR A 1 158 ? 10.073 -8.219 1.874 1.00 98.75 158 TYR A CA 1
ATOM 1177 C C . TYR A 1 158 ? 8.622 -8.623 1.534 1.00 98.75 158 TYR A C 1
ATOM 1179 O O . TYR A 1 158 ? 8.216 -9.758 1.803 1.00 98.75 158 TYR A O 1
ATOM 1187 N N . CYS A 1 159 ? 7.849 -7.752 0.874 1.00 98.19 159 CYS A N 1
ATOM 1188 C CA . CYS A 1 159 ? 6.655 -8.167 0.121 1.00 98.19 159 CYS A CA 1
ATOM 1189 C C . CYS A 1 159 ? 7.085 -8.893 -1.168 1.00 98.19 159 CYS A C 1
ATOM 1191 O O . CYS A 1 159 ? 6.94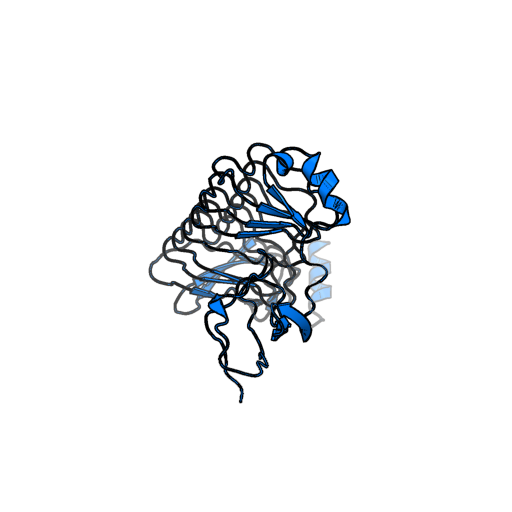9 -8.384 -2.276 1.00 98.19 159 CYS A O 1
ATOM 1193 N N . SER A 1 160 ? 7.683 -10.079 -1.033 1.00 97.75 160 SER A N 1
ATOM 1194 C CA . SER A 1 160 ? 8.387 -10.770 -2.125 1.00 97.75 160 SER A CA 1
ATOM 1195 C C . SER A 1 160 ? 7.484 -11.290 -3.252 1.00 97.75 160 SER A C 1
ATOM 1197 O O . SER A 1 160 ? 7.982 -11.580 -4.339 1.00 97.75 160 SER A O 1
ATOM 1199 N N . ALA A 1 161 ? 6.168 -11.382 -3.041 1.00 92.69 161 ALA A N 1
ATOM 1200 C CA . ALA A 1 161 ? 5.199 -11.644 -4.105 1.00 92.69 161 ALA A CA 1
ATOM 1201 C C . ALA A 1 161 ? 4.717 -10.389 -4.851 1.00 92.69 161 ALA A C 1
ATOM 1203 O O . ALA A 1 161 ? 4.064 -10.548 -5.883 1.00 92.69 161 ALA A O 1
ATOM 1204 N N . LEU A 1 162 ? 5.028 -9.178 -4.372 1.00 90.12 162 LEU A N 1
ATOM 1205 C CA . LEU A 1 162 ? 4.518 -7.928 -4.934 1.00 90.12 162 LEU A CA 1
ATOM 1206 C C . LEU A 1 162 ? 5.029 -7.764 -6.366 1.00 90.12 162 LEU A C 1
ATOM 1208 O O . LEU A 1 162 ? 6.223 -7.592 -6.590 1.00 90.12 162 LEU A O 1
ATOM 1212 N N . THR A 1 163 ? 4.117 -7.843 -7.333 1.00 82.94 163 THR A N 1
ATOM 1213 C CA . THR A 1 163 ? 4.431 -7.771 -8.769 1.00 82.94 163 THR A CA 1
ATOM 1214 C C . THR A 1 163 ? 4.377 -6.348 -9.297 1.00 82.94 163 THR A C 1
ATOM 1216 O O . THR A 1 163 ? 5.156 -5.980 -10.178 1.00 82.94 163 THR A O 1
ATOM 1219 N N . ASN A 1 164 ? 3.462 -5.547 -8.750 1.00 82.06 164 ASN A N 1
ATOM 1220 C CA . ASN A 1 164 ? 3.223 -4.178 -9.162 1.00 82.06 164 ASN A CA 1
ATOM 1221 C C . ASN A 1 164 ? 2.762 -3.304 -7.990 1.00 82.06 164 ASN A C 1
ATOM 1223 O O . ASN A 1 164 ? 2.117 -3.795 -7.060 1.00 82.06 164 ASN A O 1
ATOM 1227 N N . ILE A 1 165 ? 3.063 -2.004 -8.054 1.00 83.56 165 ILE A N 1
ATOM 1228 C CA . ILE A 1 165 ? 2.511 -1.014 -7.122 1.00 83.56 165 ILE A CA 1
ATOM 1229 C C . ILE A 1 165 ? 2.217 0.328 -7.806 1.00 83.56 165 ILE A C 1
ATOM 1231 O O . ILE A 1 165 ? 2.938 0.770 -8.707 1.00 83.56 165 ILE A O 1
ATOM 1235 N N . LYS A 1 166 ? 1.145 0.986 -7.354 1.00 83.44 166 LYS A N 1
ATOM 1236 C CA . LYS A 1 166 ? 0.802 2.374 -7.681 1.00 83.44 166 LYS A CA 1
ATOM 1237 C C . LYS A 1 166 ? 1.351 3.305 -6.597 1.00 83.44 166 LYS A C 1
ATOM 1239 O O . LYS A 1 166 ? 1.020 3.112 -5.434 1.00 83.44 166 LYS A O 1
ATOM 1244 N N . ILE A 1 167 ? 2.116 4.334 -6.966 1.00 89.75 167 ILE A N 1
ATOM 1245 C CA . ILE A 1 167 ? 2.476 5.445 -6.067 1.00 89.75 167 ILE A CA 1
ATOM 1246 C C . ILE A 1 167 ? 1.516 6.620 -6.340 1.00 89.75 167 ILE A C 1
ATOM 1248 O O . ILE A 1 167 ? 1.495 7.117 -7.471 1.00 89.75 167 ILE A O 1
ATOM 1252 N N . PRO A 1 168 ? 0.695 7.045 -5.359 1.00 86.31 168 PRO A N 1
ATOM 1253 C CA . PRO A 1 168 ? -0.265 8.141 -5.509 1.00 86.31 168 PRO A CA 1
ATOM 1254 C C . PRO A 1 168 ? 0.335 9.512 -5.824 1.00 86.31 168 PRO A C 1
ATOM 1256 O O . PRO A 1 168 ? 1.491 9.802 -5.518 1.00 86.31 168 PRO A O 1
ATOM 1259 N N . LYS A 1 169 ? -0.505 10.390 -6.384 1.00 86.31 169 LYS A N 1
ATOM 1260 C CA . LYS A 1 169 ? -0.098 11.709 -6.886 1.00 86.31 169 LYS A CA 1
ATOM 1261 C C . LYS A 1 169 ? 0.475 12.669 -5.833 1.00 86.31 169 LYS A C 1
ATOM 1263 O O . LYS A 1 169 ? 1.297 13.519 -6.165 1.00 86.31 169 LYS A O 1
ATOM 1268 N N . ASN A 1 170 ? 0.068 12.505 -4.573 1.00 89.81 170 ASN A N 1
ATOM 1269 C CA . ASN A 1 170 ? 0.459 13.368 -3.457 1.00 89.81 170 ASN A CA 1
ATOM 1270 C C . ASN A 1 170 ? 1.740 12.895 -2.734 1.00 89.81 170 ASN A C 1
ATOM 1272 O O . ASN A 1 170 ? 2.152 13.533 -1.764 1.00 89.81 170 ASN A O 1
ATOM 1276 N N . VAL A 1 171 ? 2.358 11.779 -3.146 1.00 93.12 171 VAL A N 1
ATOM 1277 C CA . VAL A 1 171 ? 3.569 11.246 -2.496 1.00 93.12 171 VAL A CA 1
ATOM 1278 C C . VAL A 1 171 ? 4.797 12.043 -2.931 1.00 93.12 171 VAL A C 1
ATOM 1280 O O . VAL A 1 171 ? 5.204 11.990 -4.088 1.00 93.12 171 VAL A O 1
ATOM 1283 N N . SER A 1 172 ? 5.419 12.750 -1.987 1.00 92.44 172 SER A N 1
ATOM 1284 C CA . SER A 1 172 ? 6.639 13.546 -2.207 1.00 92.44 172 SER A CA 1
ATOM 1285 C C . SER A 1 172 ? 7.911 12.916 -1.620 1.00 92.44 172 SER A C 1
ATOM 1287 O O . SER A 1 172 ? 9.026 13.284 -2.007 1.00 92.44 172 SER A O 1
ATOM 1289 N N . VAL A 1 173 ? 7.754 11.950 -0.707 1.00 93.00 173 VAL A N 1
ATOM 1290 C CA . VAL A 1 173 ? 8.842 11.238 -0.023 1.00 93.00 173 VAL A CA 1
ATOM 1291 C C . VAL A 1 173 ? 8.539 9.740 0.007 1.00 93.00 173 VAL A C 1
ATOM 1293 O O . VAL A 1 173 ? 7.443 9.333 0.393 1.00 93.00 173 VAL A O 1
ATOM 1296 N N . ILE A 1 174 ? 9.526 8.922 -0.358 1.00 94.56 174 ILE A N 1
ATOM 1297 C CA . ILE A 1 174 ? 9.525 7.466 -0.178 1.00 94.56 174 ILE A CA 1
ATOM 1298 C C . ILE A 1 174 ? 10.708 7.106 0.721 1.00 94.56 174 ILE A C 1
ATOM 1300 O O . ILE A 1 174 ? 11.870 7.291 0.358 1.00 94.56 174 ILE A O 1
ATOM 1304 N N . GLU A 1 175 ? 10.424 6.596 1.912 1.00 97.75 175 GLU A N 1
ATOM 1305 C CA . GLU A 1 175 ? 11.436 6.365 2.942 1.00 97.75 175 GLU A CA 1
ATOM 1306 C C . GLU A 1 175 ? 12.447 5.257 2.596 1.00 97.75 175 GLU A C 1
ATOM 1308 O O . GLU A 1 175 ? 12.286 4.470 1.654 1.00 97.75 175 GLU A O 1
ATOM 1313 N N . ASN A 1 176 ? 13.514 5.173 3.396 1.00 98.12 176 ASN A N 1
ATOM 1314 C CA . ASN A 1 176 ? 14.551 4.149 3.241 1.00 98.12 176 ASN A CA 1
ATOM 1315 C C . ASN A 1 176 ? 13.942 2.732 3.221 1.00 98.12 176 ASN A C 1
ATOM 1317 O O . ASN A 1 176 ? 13.050 2.413 4.014 1.00 98.12 176 ASN A O 1
ATOM 1321 N N . ARG A 1 177 ? 14.471 1.870 2.340 1.00 98.44 177 ARG A N 1
ATOM 1322 C CA . ARG A 1 177 ? 14.113 0.441 2.220 1.00 98.44 177 ARG A CA 1
ATOM 1323 C C . ARG A 1 177 ? 12.623 0.138 1.984 1.00 98.44 177 ARG A C 1
ATOM 1325 O O . ARG A 1 177 ? 12.194 -0.989 2.215 1.00 98.44 177 ARG A O 1
ATOM 1332 N N . THR A 1 178 ? 11.825 1.098 1.509 1.00 97.94 178 THR A N 1
ATOM 1333 C CA . THR A 1 178 ? 10.366 0.922 1.367 1.00 97.94 178 THR A CA 1
ATOM 1334 C C . THR A 1 178 ? 9.963 -0.325 0.562 1.00 97.94 178 THR A C 1
ATOM 1336 O O . THR A 1 178 ? 9.049 -1.016 1.001 1.00 97.94 178 THR A O 1
ATOM 1339 N N . PHE A 1 179 ? 10.671 -0.666 -0.525 1.00 98.06 179 PHE A N 1
ATOM 1340 C CA . PHE A 1 179 ? 10.452 -1.871 -1.351 1.00 98.06 179 PHE A CA 1
ATOM 1341 C C . PHE A 1 179 ? 11.663 -2.828 -1.354 1.00 98.06 179 PHE A C 1
ATOM 1343 O O . PHE A 1 179 ? 11.842 -3.637 -2.265 1.00 98.06 179 PHE A O 1
ATOM 1350 N N . ASP A 1 180 ? 12.520 -2.744 -0.335 1.00 98.56 180 ASP A N 1
ATOM 1351 C CA . ASP A 1 180 ? 13.691 -3.613 -0.193 1.00 98.56 180 ASP A CA 1
ATOM 1352 C C . ASP A 1 180 ? 13.244 -5.080 -0.033 1.00 98.56 180 ASP A C 1
ATOM 1354 O O . ASP A 1 180 ? 12.402 -5.403 0.803 1.00 98.56 180 ASP A O 1
ATOM 1358 N N . GLY A 1 181 ? 13.756 -5.974 -0.877 1.00 98.50 181 GLY A N 1
ATOM 1359 C CA . GLY A 1 181 ? 13.362 -7.382 -0.932 1.00 98.50 181 GLY A CA 1
ATOM 1360 C C . GLY A 1 181 ? 12.061 -7.690 -1.690 1.00 98.50 181 GLY A C 1
ATOM 1361 O O . GLY A 1 181 ? 11.607 -8.836 -1.636 1.00 98.50 181 GLY A O 1
ATOM 1362 N N . CYS A 1 182 ? 11.460 -6.733 -2.410 1.00 98.25 182 CYS A N 1
ATOM 1363 C CA . CYS A 1 182 ? 10.319 -6.979 -3.307 1.00 98.25 182 CYS A CA 1
ATOM 1364 C C . CYS A 1 182 ? 10.762 -7.676 -4.612 1.00 98.25 182 CYS A C 1
ATOM 1366 O O . CYS A 1 182 ? 10.712 -7.114 -5.705 1.00 98.25 182 CYS A O 1
ATOM 1368 N N . SER A 1 183 ? 11.217 -8.925 -4.502 1.00 98.00 183 SER A N 1
ATOM 1369 C CA . SER A 1 183 ? 11.933 -9.654 -5.562 1.00 98.00 183 SER A CA 1
ATOM 1370 C C . SER A 1 183 ? 11.116 -10.051 -6.800 1.00 98.00 183 SER A C 1
ATOM 1372 O O . SER A 1 183 ? 11.693 -10.572 -7.754 1.00 98.00 183 SER A O 1
ATOM 1374 N N . LYS A 1 184 ? 9.803 -9.792 -6.826 1.00 94.00 184 LYS A N 1
ATOM 1375 C CA . LYS A 1 184 ? 8.943 -9.934 -8.017 1.00 94.00 184 LYS A CA 1
ATOM 1376 C C . LYS A 1 184 ? 8.437 -8.603 -8.586 1.00 94.00 184 LYS A C 1
ATOM 1378 O O . LYS A 1 184 ? 7.667 -8.630 -9.546 1.00 94.00 184 LYS A O 1
ATOM 1383 N N . LEU A 1 185 ? 8.856 -7.459 -8.038 1.00 92.69 185 LEU A N 1
ATOM 1384 C CA . LEU A 1 185 ? 8.343 -6.151 -8.445 1.00 92.69 185 LEU A CA 1
ATOM 1385 C C . LEU A 1 185 ? 8.850 -5.796 -9.847 1.00 92.69 185 LEU A C 1
ATOM 1387 O O . LEU A 1 185 ? 10.013 -5.464 -10.040 1.00 92.69 185 LEU A O 1
ATOM 1391 N N . THR A 1 186 ? 7.971 -5.902 -10.838 1.00 85.69 186 THR A N 1
ATOM 1392 C CA . THR A 1 186 ? 8.296 -5.669 -12.255 1.00 85.69 186 THR A CA 1
ATOM 1393 C C . THR A 1 186 ? 7.748 -4.345 -12.767 1.00 85.69 186 THR A C 1
ATOM 1395 O O . THR A 1 186 ? 8.289 -3.805 -13.730 1.00 85.69 186 THR A O 1
ATOM 1398 N N . ILE A 1 187 ? 6.708 -3.802 -12.125 1.00 83.62 187 ILE A N 1
ATOM 1399 C CA . ILE A 1 187 ? 6.036 -2.574 -12.554 1.00 83.62 187 ILE A CA 1
ATOM 1400 C C . ILE A 1 187 ? 5.826 -1.619 -11.376 1.00 83.62 187 ILE A C 1
ATOM 1402 O O . ILE A 1 187 ? 5.170 -1.956 -10.390 1.00 83.62 187 ILE A O 1
ATOM 1406 N N . ILE A 1 188 ? 6.275 -0.377 -11.529 1.00 89.31 188 ILE A N 1
ATOM 1407 C CA . ILE A 1 188 ? 5.845 0.749 -10.695 1.00 89.31 188 ILE A CA 1
ATOM 1408 C C . ILE A 1 188 ? 5.074 1.721 -11.584 1.00 89.31 188 ILE A C 1
ATOM 1410 O O . ILE A 1 188 ? 5.550 2.097 -12.651 1.00 89.31 188 ILE A O 1
ATOM 1414 N N . ARG A 1 189 ? 3.886 2.148 -11.150 1.00 86.94 189 ARG A N 1
ATOM 1415 C CA . ARG A 1 189 ? 3.145 3.256 -11.775 1.00 86.94 189 ARG A CA 1
ATOM 1416 C C . ARG A 1 189 ? 3.167 4.438 -10.814 1.00 86.94 189 ARG A C 1
ATOM 1418 O O . ARG A 1 189 ? 2.455 4.417 -9.809 1.00 86.94 189 ARG A O 1
ATOM 1425 N N . CYS A 1 190 ? 4.016 5.427 -11.074 1.00 91.25 190 CYS A N 1
ATOM 1426 C CA . CYS A 1 190 ? 4.185 6.577 -10.192 1.00 91.25 190 CYS A CA 1
ATOM 1427 C C . CYS A 1 190 ? 3.418 7.783 -10.729 1.00 91.25 190 CYS A C 1
ATOM 1429 O O . CYS A 1 190 ? 3.815 8.364 -11.729 1.00 91.25 190 CYS A O 1
ATOM 1431 N N . TYR A 1 191 ? 2.335 8.169 -10.056 1.00 87.56 191 TYR A N 1
ATOM 1432 C CA . TYR A 1 191 ? 1.489 9.304 -10.449 1.00 87.56 191 TYR A CA 1
ATOM 1433 C C . TYR A 1 191 ? 1.895 10.620 -9.769 1.00 87.56 191 TYR A C 1
ATOM 1435 O O . TYR A 1 191 ? 1.185 11.613 -9.905 1.00 87.56 191 TYR A O 1
ATOM 1443 N N . ALA A 1 192 ? 2.987 10.620 -8.997 1.00 91.38 192 ALA A N 1
ATOM 1444 C CA . ALA A 1 192 ? 3.449 11.768 -8.224 1.00 91.38 192 ALA A CA 1
ATOM 1445 C C . ALA A 1 192 ? 3.639 13.014 -9.106 1.00 91.38 192 ALA A C 1
ATOM 1447 O O . ALA A 1 192 ? 4.322 12.957 -10.129 1.00 91.38 192 ALA A O 1
ATOM 1448 N N . GLU A 1 193 ? 3.059 14.146 -8.687 1.00 90.56 193 GLU A N 1
ATOM 1449 C CA . GLU A 1 193 ? 3.103 15.418 -9.437 1.00 90.56 193 GLU A CA 1
ATOM 1450 C C . GLU A 1 193 ? 4.537 15.977 -9.571 1.00 90.56 193 GLU A C 1
ATOM 1452 O O . GLU A 1 193 ? 4.820 16.786 -10.451 1.00 90.56 193 GLU A O 1
ATOM 1457 N N . ASN A 1 194 ? 5.455 15.510 -8.720 1.00 94.44 194 ASN A N 1
ATOM 1458 C CA . ASN A 1 194 ? 6.894 15.756 -8.779 1.00 94.44 194 ASN A CA 1
ATOM 1459 C C . ASN A 1 194 ? 7.632 14.428 -8.547 1.00 94.44 194 ASN A C 1
ATOM 1461 O O . ASN A 1 194 ? 7.084 13.532 -7.907 1.00 94.44 194 ASN A O 1
ATOM 1465 N N . VAL A 1 195 ? 8.883 14.298 -9.008 1.00 96.06 195 VAL A N 1
ATOM 1466 C CA . VAL A 1 195 ? 9.712 13.109 -8.722 1.00 96.06 195 VAL A CA 1
ATOM 1467 C C . VAL A 1 195 ? 9.877 12.961 -7.200 1.00 96.06 195 VAL A C 1
ATOM 1469 O O . VAL A 1 195 ? 10.443 13.871 -6.586 1.00 96.06 195 VAL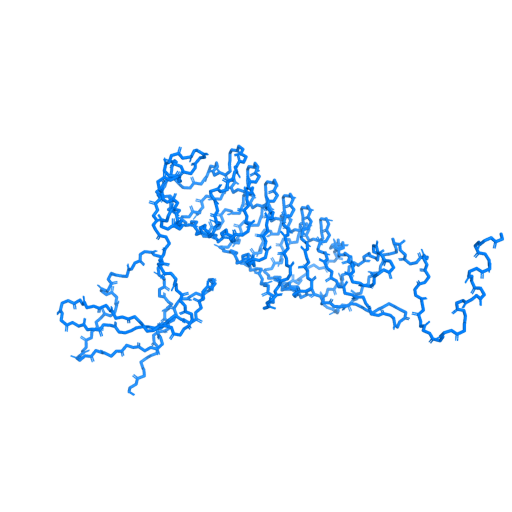 A O 1
ATOM 1472 N N . PRO A 1 196 ? 9.414 11.864 -6.563 1.00 95.50 196 PRO A N 1
ATOM 1473 C CA . PRO A 1 196 ? 9.523 11.722 -5.120 1.00 95.50 196 PRO A CA 1
ATOM 1474 C C . PRO A 1 196 ? 10.985 11.661 -4.693 1.00 95.50 196 PRO A C 1
ATOM 1476 O O . PRO A 1 196 ? 11.802 10.956 -5.296 1.00 95.50 196 PRO A O 1
ATOM 1479 N N . THR A 1 197 ? 11.299 12.368 -3.611 1.00 94.50 197 THR A N 1
ATOM 1480 C CA . THR A 1 197 ? 12.575 12.189 -2.917 1.00 94.50 197 THR A CA 1
ATOM 1481 C C . THR A 1 197 ? 12.599 10.822 -2.244 1.00 94.50 197 THR A C 1
ATOM 1483 O O . THR A 1 197 ? 11.569 10.322 -1.789 1.00 94.50 197 THR A O 1
ATOM 1486 N N . THR A 1 198 ? 13.768 10.187 -2.196 1.00 95.00 198 THR A N 1
ATOM 1487 C CA . THR A 1 198 ? 13.874 8.794 -1.758 1.00 95.00 198 THR A CA 1
ATOM 1488 C C . THR A 1 198 ? 14.961 8.591 -0.719 1.00 95.00 198 THR A C 1
ATOM 1490 O O . THR A 1 198 ? 16.051 9.151 -0.836 1.00 95.00 198 THR A O 1
ATOM 1493 N N . GLY A 1 199 ? 14.707 7.705 0.240 1.00 93.56 199 GLY A N 1
ATOM 1494 C CA . GLY A 1 199 ? 15.744 7.179 1.119 1.00 93.56 199 GLY A CA 1
ATOM 1495 C C . GLY A 1 199 ? 16.738 6.252 0.405 1.00 93.56 199 GLY A C 1
ATOM 1496 O O . GLY A 1 199 ? 16.725 6.054 -0.808 1.00 93.56 199 GLY A O 1
ATOM 1497 N N . THR A 1 200 ? 17.612 5.634 1.191 1.00 95.88 200 THR A N 1
ATOM 1498 C CA . THR A 1 200 ? 18.571 4.628 0.719 1.00 95.88 200 THR A CA 1
ATOM 1499 C C . THR A 1 200 ? 17.918 3.255 0.518 1.00 95.88 200 THR A C 1
ATOM 1501 O O . THR A 1 200 ? 16.945 2.902 1.190 1.00 95.88 200 THR A O 1
ATOM 1504 N N . TYR A 1 201 ? 18.477 2.456 -0.400 1.00 96.88 201 TYR A N 1
ATOM 1505 C CA . TYR A 1 201 ? 18.113 1.048 -0.636 1.00 96.88 201 TYR A CA 1
ATOM 1506 C C . TYR A 1 201 ? 16.630 0.778 -0.963 1.00 96.88 201 TYR A C 1
ATOM 1508 O O . TYR A 1 201 ? 16.176 -0.346 -0.768 1.00 96.88 201 TYR A O 1
ATOM 1516 N N . ILE A 1 202 ? 15.859 1.757 -1.463 1.00 96.38 202 ILE A N 1
ATOM 1517 C CA . ILE A 1 202 ? 14.397 1.598 -1.630 1.00 96.38 202 ILE A CA 1
ATOM 1518 C C . ILE A 1 202 ? 14.003 0.422 -2.532 1.00 96.38 202 ILE A C 1
ATOM 1520 O O . ILE A 1 202 ? 12.969 -0.175 -2.279 1.00 96.38 202 ILE A O 1
ATOM 1524 N N . PHE A 1 203 ? 14.831 0.087 -3.529 1.00 97.00 203 PHE A N 1
ATOM 1525 C CA . PHE A 1 203 ? 14.637 -1.015 -4.483 1.00 97.00 203 PHE A CA 1
ATOM 1526 C C . PHE A 1 203 ? 15.711 -2.110 -4.350 1.00 97.00 203 PHE A C 1
ATOM 1528 O O . PHE A 1 203 ? 15.967 -2.860 -5.289 1.00 97.00 203 PHE A O 1
ATOM 1535 N N . ASN A 1 204 ? 16.403 -2.199 -3.209 1.00 97.81 204 ASN A N 1
ATOM 1536 C CA . ASN A 1 204 ? 17.405 -3.248 -3.012 1.00 97.81 204 ASN A CA 1
ATOM 1537 C C . ASN A 1 204 ? 16.749 -4.637 -3.138 1.00 97.81 204 ASN A C 1
ATOM 1539 O O . ASN A 1 204 ? 15.691 -4.880 -2.570 1.00 97.81 204 ASN A O 1
ATOM 1543 N N . GLY A 1 205 ? 17.337 -5.542 -3.922 1.00 97.62 205 GLY A N 1
ATOM 1544 C CA . GLY A 1 205 ? 16.744 -6.858 -4.196 1.00 97.62 205 GLY A CA 1
ATOM 1545 C C . GLY A 1 205 ? 15.483 -6.860 -5.080 1.00 97.62 205 GLY A C 1
ATOM 1546 O O . GLY A 1 205 ? 14.874 -7.920 -5.219 1.00 97.62 205 GLY A O 1
ATOM 1547 N N . CYS A 1 206 ? 15.088 -5.729 -5.679 1.00 97.75 206 CYS A N 1
ATOM 1548 C CA . CYS A 1 206 ? 14.098 -5.709 -6.763 1.00 97.75 206 CYS A CA 1
ATOM 1549 C C . CYS A 1 206 ? 14.724 -6.183 -8.097 1.00 97.75 206 CYS A C 1
ATOM 1551 O O . CYS A 1 206 ? 15.937 -6.045 -8.287 1.00 97.75 206 CYS A O 1
ATOM 1553 N N . PRO A 1 207 ? 13.925 -6.720 -9.039 1.00 95.44 207 PRO A N 1
ATOM 1554 C CA . PRO A 1 207 ? 14.368 -7.043 -10.397 1.00 95.44 207 PRO A CA 1
ATOM 1555 C C . PRO A 1 207 ? 14.994 -5.849 -11.136 1.00 95.44 207 PRO A C 1
ATOM 1557 O O . PRO A 1 207 ? 14.405 -4.774 -11.215 1.00 95.44 207 PRO A O 1
ATOM 1560 N N . SER A 1 208 ? 16.161 -6.047 -11.755 1.00 95.31 208 SER A N 1
ATOM 1561 C CA . SER A 1 208 ? 16.856 -5.003 -12.530 1.00 95.31 208 SER A CA 1
ATOM 1562 C C . SER A 1 208 ? 16.155 -4.621 -13.839 1.00 95.31 208 SER A C 1
ATOM 1564 O O . SER A 1 208 ? 16.437 -3.568 -14.398 1.00 95.31 208 SER A O 1
ATOM 1566 N N . ASN A 1 209 ? 15.232 -5.454 -14.327 1.00 88.88 209 ASN A N 1
ATOM 1567 C CA . ASN A 1 209 ? 14.399 -5.194 -15.504 1.00 88.88 209 ASN A CA 1
ATOM 1568 C C . ASN A 1 209 ? 13.040 -4.548 -15.163 1.00 88.88 209 ASN A C 1
ATOM 1570 O O . ASN A 1 209 ? 12.159 -4.498 -16.023 1.00 88.88 209 ASN A O 1
ATOM 1574 N N . MET A 1 210 ? 12.848 -4.086 -13.921 1.00 91.06 210 MET A N 1
ATOM 1575 C CA . MET A 1 210 ? 11.646 -3.361 -13.508 1.00 91.06 210 MET A CA 1
ATOM 1576 C C . MET A 1 210 ? 11.428 -2.110 -14.375 1.00 91.06 210 MET A C 1
ATOM 1578 O O . MET A 1 210 ? 12.374 -1.392 -14.705 1.00 91.06 210 MET A O 1
ATOM 1582 N N . THR A 1 211 ? 10.167 -1.850 -14.723 1.00 87.88 211 THR A N 1
ATOM 1583 C CA . THR A 1 211 ? 9.742 -0.663 -15.477 1.00 87.88 211 THR A CA 1
ATOM 1584 C C . THR A 1 211 ? 8.939 0.276 -14.585 1.00 87.88 211 THR A C 1
ATOM 1586 O O . THR A 1 211 ? 8.041 -0.149 -13.853 1.00 87.88 211 THR A O 1
ATOM 1589 N N . ILE A 1 212 ? 9.280 1.559 -14.635 1.00 94.06 212 ILE A N 1
ATOM 1590 C CA . ILE A 1 212 ? 8.687 2.632 -13.845 1.00 94.06 212 ILE A CA 1
ATOM 1591 C C . ILE A 1 212 ? 7.991 3.585 -14.817 1.00 94.06 212 ILE A C 1
ATOM 1593 O O . ILE A 1 212 ? 8.639 4.350 -15.529 1.00 94.06 212 ILE A O 1
ATOM 1597 N N . TYR A 1 213 ? 6.663 3.522 -14.842 1.00 87.62 213 TYR A N 1
ATOM 1598 C CA . TYR A 1 213 ? 5.825 4.415 -15.633 1.00 87.62 213 TYR A CA 1
ATOM 1599 C C . TYR A 1 213 ? 5.598 5.717 -14.861 1.00 87.62 213 TYR A C 1
ATOM 1601 O O . TYR A 1 213 ? 5.174 5.676 -13.698 1.00 87.62 213 TYR A O 1
ATOM 1609 N N . VAL A 1 214 ? 5.873 6.859 -15.496 1.00 92.94 214 VAL A N 1
ATOM 1610 C CA . VAL A 1 214 ? 5.847 8.200 -14.877 1.00 92.94 214 VAL A CA 1
ATOM 1611 C C . VAL A 1 214 ? 5.140 9.228 -15.775 1.00 92.94 214 VAL A C 1
ATOM 1613 O O . VAL A 1 214 ? 5.003 8.983 -16.973 1.00 92.94 214 VAL A O 1
ATOM 1616 N N . PRO A 1 215 ? 4.685 10.389 -15.263 1.00 87.56 215 PRO A N 1
ATOM 1617 C CA . PRO A 1 215 ? 4.048 11.407 -16.095 1.00 87.56 215 PRO A CA 1
ATOM 1618 C C . PRO A 1 215 ? 4.988 11.881 -17.210 1.00 87.56 215 PRO A C 1
ATOM 1620 O O . PRO A 1 215 ? 6.173 12.113 -16.957 1.00 87.56 215 PRO A O 1
ATOM 1623 N N . LYS A 1 216 ? 4.457 12.071 -18.425 1.00 86.75 216 LYS A N 1
ATOM 1624 C CA . LYS A 1 216 ? 5.192 12.495 -19.635 1.00 86.75 216 LYS A CA 1
ATOM 1625 C C . LYS A 1 216 ? 6.194 13.624 -19.378 1.00 86.75 216 LYS A C 1
ATOM 1627 O O . LYS A 1 216 ? 7.353 13.556 -19.780 1.00 86.75 216 LYS A O 1
ATOM 1632 N N . ASN A 1 217 ? 5.759 14.648 -18.647 1.00 92.94 217 ASN A N 1
ATOM 1633 C CA . ASN A 1 217 ? 6.541 15.839 -18.315 1.00 92.94 217 ASN A CA 1
ATOM 1634 C C . ASN A 1 217 ? 7.678 15.604 -17.298 1.00 92.94 217 ASN A C 1
ATOM 1636 O O . ASN A 1 217 ? 8.465 16.520 -17.073 1.00 92.94 217 ASN A O 1
ATOM 1640 N N . LEU A 1 218 ? 7.766 14.422 -16.678 1.00 96.31 218 LEU A N 1
ATOM 1641 C CA . LEU A 1 218 ? 8.786 14.061 -15.686 1.00 96.31 218 LEU A CA 1
ATOM 1642 C C . LEU A 1 218 ? 9.776 12.988 -16.175 1.00 96.31 218 LEU A C 1
ATOM 1644 O O . LEU A 1 218 ? 10.758 12.743 -15.476 1.00 96.31 218 LEU A O 1
ATOM 1648 N N . ILE A 1 219 ? 9.570 12.365 -17.345 1.00 95.19 219 ILE A N 1
ATOM 1649 C CA . ILE A 1 219 ? 10.391 11.240 -17.851 1.00 95.19 219 ILE A CA 1
ATOM 1650 C C . ILE A 1 219 ? 11.897 11.533 -17.763 1.00 95.19 219 ILE A C 1
ATOM 1652 O O . ILE A 1 219 ? 12.649 10.768 -17.158 1.00 95.19 219 ILE A O 1
ATOM 1656 N N . GLU A 1 220 ? 12.344 12.666 -18.310 1.00 97.94 220 GLU A N 1
ATOM 1657 C CA . GLU A 1 220 ? 13.765 13.039 -18.298 1.00 97.94 220 GLU A CA 1
ATOM 1658 C C . GLU A 1 220 ? 14.274 13.378 -16.886 1.00 97.94 220 GLU A C 1
ATOM 1660 O O . GLU A 1 220 ? 15.432 13.120 -16.562 1.00 97.94 220 GLU A O 1
ATOM 1665 N N . THR A 1 221 ? 13.407 13.871 -15.995 1.00 98.12 221 THR A N 1
ATOM 1666 C CA . THR A 1 221 ? 13.754 14.095 -14.584 1.00 98.12 221 THR A CA 1
ATOM 1667 C C . THR A 1 221 ? 13.962 12.772 -13.843 1.00 98.12 221 THR A C 1
ATOM 1669 O O . THR A 1 221 ? 14.934 12.649 -13.098 1.00 98.12 221 THR A O 1
ATOM 1672 N N . TYR A 1 222 ? 13.124 11.755 -14.074 1.00 97.75 222 TYR A N 1
ATOM 1673 C CA . TYR A 1 222 ? 13.330 10.408 -13.521 1.00 97.75 222 TYR A CA 1
ATOM 1674 C C . TYR A 1 222 ? 14.614 9.761 -14.070 1.00 97.75 222 TYR A C 1
ATOM 1676 O O . TYR A 1 222 ? 15.410 9.246 -13.286 1.00 97.75 222 TYR A O 1
ATOM 1684 N N . LYS A 1 223 ? 14.885 9.868 -15.381 1.00 97.94 223 LYS A N 1
ATOM 1685 C CA . LYS A 1 223 ? 16.146 9.397 -15.997 1.00 97.94 223 LYS A CA 1
ATOM 1686 C C . LYS A 1 223 ? 17.396 10.101 -15.449 1.00 97.94 223 LYS A C 1
ATOM 1688 O O . LYS A 1 223 ? 18.474 9.512 -15.445 1.00 97.94 223 LYS A O 1
ATOM 1693 N N . ALA A 1 224 ? 17.273 11.335 -14.963 1.00 97.94 224 ALA A N 1
ATOM 1694 C CA . ALA A 1 224 ? 18.373 12.072 -14.338 1.00 97.94 224 ALA A CA 1
ATOM 1695 C C . ALA A 1 224 ? 18.531 11.808 -12.824 1.00 97.94 224 ALA A C 1
ATOM 1697 O O . ALA A 1 224 ? 19.575 12.135 -12.258 1.00 97.94 224 ALA A O 1
ATOM 1698 N N . THR A 1 225 ? 17.530 11.223 -12.155 1.00 97.25 225 THR A N 1
ATOM 1699 C CA . THR A 1 225 ? 17.458 11.172 -10.683 1.00 97.25 225 THR A CA 1
ATOM 1700 C C . THR A 1 225 ? 17.720 9.766 -10.144 1.00 97.25 225 THR A C 1
ATOM 1702 O O . THR A 1 225 ? 16.992 8.823 -10.440 1.00 97.25 225 THR A O 1
ATOM 1705 N N . SER A 1 226 ? 18.733 9.613 -9.290 1.00 95.19 226 SER A N 1
ATOM 1706 C CA . SER A 1 226 ? 18.962 8.366 -8.543 1.00 95.19 226 SER A CA 1
ATOM 1707 C C . SER A 1 226 ? 17.948 8.216 -7.397 1.00 95.19 226 SER A C 1
ATOM 1709 O O . SER A 1 226 ? 17.629 9.225 -6.766 1.00 95.19 226 SER A O 1
ATOM 1711 N N . PRO A 1 227 ? 17.440 7.002 -7.092 1.00 95.38 227 PRO A N 1
ATOM 1712 C CA . PRO A 1 227 ? 17.759 5.704 -7.700 1.00 95.38 227 PRO A CA 1
ATOM 1713 C C . PRO A 1 227 ? 16.873 5.339 -8.902 1.00 95.38 227 PRO A C 1
ATOM 1715 O O . PRO A 1 227 ? 17.031 4.257 -9.464 1.00 95.38 227 PRO A O 1
ATOM 1718 N N . TRP A 1 228 ? 15.930 6.202 -9.290 1.00 96.62 228 TRP A N 1
ATOM 1719 C CA . TRP A 1 228 ? 14.983 5.950 -10.379 1.00 96.62 228 TRP A CA 1
ATOM 1720 C C . TRP A 1 228 ? 15.678 5.614 -11.703 1.00 96.62 228 TRP A C 1
ATOM 1722 O O . TRP A 1 228 ? 15.322 4.642 -12.362 1.00 96.62 228 TRP A O 1
ATOM 1732 N N . ASN A 1 229 ? 16.737 6.355 -12.028 1.00 95.88 229 ASN A N 1
ATOM 1733 C CA . ASN A 1 229 ? 17.570 6.183 -13.218 1.00 95.88 229 ASN A CA 1
ATOM 1734 C C . ASN A 1 229 ? 18.311 4.835 -13.340 1.00 95.88 229 ASN A C 1
ATOM 1736 O O . ASN A 1 229 ? 19.001 4.612 -14.332 1.00 95.88 229 ASN A O 1
ATOM 1740 N N . SER A 1 230 ? 18.197 3.947 -12.349 1.00 96.31 230 SER A N 1
ATOM 1741 C CA . SER A 1 230 ? 18.750 2.586 -12.396 1.00 96.31 230 SER A CA 1
ATOM 1742 C C . SER A 1 230 ? 17.808 1.564 -13.055 1.00 96.31 230 SER A C 1
ATOM 1744 O O . SER A 1 230 ? 18.154 0.388 -13.126 1.00 96.31 230 SER A O 1
ATOM 1746 N N . TYR A 1 231 ? 16.626 1.998 -13.508 1.00 96.38 231 TYR A N 1
ATOM 1747 C CA . TYR A 1 231 ? 15.547 1.160 -14.041 1.00 96.38 231 TYR A CA 1
ATOM 1748 C C . TYR A 1 231 ? 14.997 1.715 -15.359 1.00 96.38 231 TYR A C 1
ATOM 1750 O O . TYR A 1 231 ? 15.276 2.856 -15.735 1.00 96.38 231 TYR A O 1
ATOM 1758 N N . ASN A 1 232 ? 14.183 0.920 -16.058 1.00 93.44 232 ASN A N 1
ATOM 1759 C CA . ASN A 1 232 ? 13.513 1.375 -17.274 1.0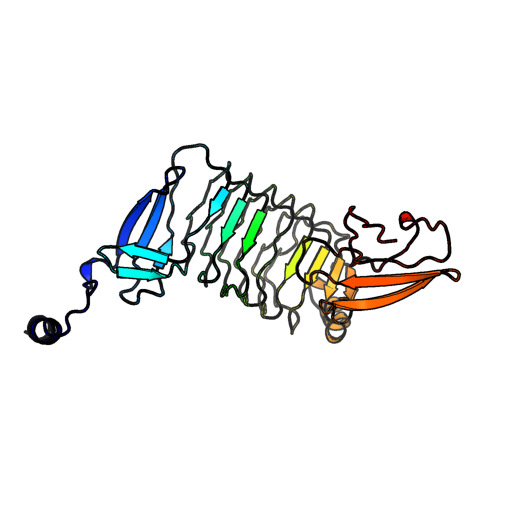0 93.44 232 ASN A CA 1
ATOM 1760 C C . ASN A 1 232 ? 12.470 2.444 -16.908 1.00 93.44 232 ASN A C 1
ATOM 1762 O O . ASN A 1 232 ? 11.567 2.167 -16.120 1.00 93.44 232 ASN A O 1
ATOM 1766 N N . ILE A 1 233 ? 12.580 3.646 -17.479 1.00 96.44 233 ILE A N 1
ATOM 1767 C CA . ILE A 1 233 ? 11.606 4.735 -17.307 1.00 96.44 233 ILE A CA 1
ATOM 1768 C C . ILE A 1 233 ? 10.774 4.858 -18.581 1.00 96.44 233 ILE A C 1
ATOM 1770 O O . ILE A 1 233 ? 11.347 5.033 -19.658 1.00 96.44 233 ILE A O 1
ATOM 1774 N N . ASP A 1 234 ? 9.451 4.816 -18.441 1.00 87.94 234 ASP A N 1
ATOM 1775 C CA . ASP A 1 234 ? 8.496 4.904 -19.551 1.00 87.94 234 ASP A CA 1
ATOM 1776 C C . ASP A 1 234 ? 7.328 5.855 -19.221 1.00 87.94 234 ASP A C 1
ATOM 1778 O O . ASP A 1 234 ? 7.145 6.277 -18.074 1.00 87.94 234 ASP A O 1
ATOM 1782 N N . GLU A 1 235 ? 6.546 6.227 -20.228 1.00 83.81 235 GLU A N 1
ATOM 1783 C CA . GLU A 1 235 ? 5.418 7.148 -20.097 1.00 83.81 235 GLU A CA 1
ATOM 1784 C C . GLU A 1 235 ? 4.189 6.452 -19.475 1.00 83.81 235 GLU A C 1
ATOM 1786 O O . GLU A 1 235 ? 3.744 5.399 -19.935 1.00 83.81 235 GLU A O 1
ATOM 1791 N N . LEU A 1 236 ? 3.593 7.040 -18.430 1.00 75.88 236 LEU A N 1
ATOM 1792 C CA . LEU A 1 236 ? 2.226 6.692 -18.025 1.00 75.88 236 LEU A CA 1
ATOM 1793 C C . LEU A 1 236 ? 1.281 6.963 -19.204 1.00 75.88 236 LEU A C 1
ATOM 1795 O O . LEU A 1 236 ? 1.337 8.068 -19.738 1.00 75.88 236 LEU A O 1
ATOM 1799 N N . PRO A 1 237 ? 0.375 6.035 -19.570 1.00 60.97 237 PRO A N 1
ATOM 1800 C CA . PRO A 1 237 ? -0.586 6.292 -20.640 1.00 60.97 237 PRO A CA 1
ATOM 1801 C C . PRO A 1 237 ? -1.352 7.592 -20.361 1.00 60.97 237 PRO A C 1
ATOM 1803 O O . PRO A 1 237 ? -1.831 7.791 -19.239 1.00 60.97 237 PRO A O 1
ATOM 1806 N N . GLU A 1 238 ? -1.436 8.475 -21.364 1.00 52.03 238 GLU A N 1
ATOM 1807 C CA . GLU A 1 238 ? -2.155 9.749 -21.258 1.00 52.03 238 GLU A CA 1
ATOM 1808 C C . GLU A 1 238 ? -3.587 9.487 -20.781 1.00 52.03 238 GLU A C 1
ATOM 1810 O O . GLU A 1 238 ? -4.348 8.804 -21.460 1.00 52.03 238 GLU A O 1
ATOM 1815 N N . SER A 1 239 ? -3.892 9.990 -19.577 1.00 47.75 239 SER A N 1
ATOM 1816 C CA . SER A 1 239 ? -5.204 9.997 -18.915 1.00 47.75 239 SER A CA 1
ATOM 1817 C C . SER A 1 239 ? -6.156 8.881 -19.357 1.00 47.75 239 SER A C 1
ATOM 1819 O O . SER A 1 239 ? -7.067 9.116 -20.146 1.00 47.75 239 SER A O 1
ATOM 1821 N N . LEU A 1 240 ? -5.988 7.680 -18.798 1.00 45.97 240 LEU A N 1
ATOM 1822 C CA . LEU A 1 240 ? -7.048 6.677 -18.843 1.00 45.97 240 LEU A CA 1
ATOM 1823 C C . LEU A 1 240 ? -8.261 7.230 -18.067 1.00 45.97 240 LEU A C 1
ATOM 1825 O O . LEU A 1 240 ? -8.229 7.254 -16.836 1.00 45.97 240 LEU A O 1
ATOM 1829 N N . GLU A 1 241 ? -9.306 7.701 -18.753 1.00 41.97 241 GLU A N 1
ATOM 1830 C CA . GLU A 1 241 ? -10.584 8.077 -18.131 1.00 41.97 241 GLU A CA 1
ATOM 1831 C C . GLU A 1 241 ? -11.585 6.910 -18.182 1.00 41.97 241 GLU A C 1
ATOM 1833 O O . GLU A 1 241 ? -11.719 6.227 -19.199 1.00 41.97 241 GLU A O 1
ATOM 1838 N N . ILE A 1 242 ? -12.320 6.677 -17.085 1.00 43.25 242 ILE A N 1
ATOM 1839 C CA . ILE A 1 242 ? -13.375 5.650 -17.052 1.00 43.25 242 ILE A CA 1
ATOM 1840 C C . ILE A 1 242 ? -14.445 6.006 -18.090 1.00 43.25 242 ILE A C 1
ATOM 1842 O O . ILE A 1 242 ? -15.018 7.094 -18.035 1.00 43.25 242 ILE A O 1
ATOM 1846 N N . GLY A 1 243 ? -14.759 5.071 -18.989 1.00 36.59 243 GLY A N 1
ATOM 1847 C CA . GLY A 1 243 ? -15.767 5.273 -20.035 1.00 36.59 243 GLY A CA 1
ATOM 1848 C C . GLY A 1 243 ? -15.252 5.895 -21.339 1.00 36.59 243 GLY A C 1
ATOM 1849 O O . GLY A 1 243 ? -16.060 6.162 -22.225 1.00 36.59 243 GLY A O 1
ATOM 1850 N N . GLN A 1 244 ? -13.944 6.124 -21.485 1.00 41.66 244 GLN A N 1
ATOM 1851 C CA . GLN A 1 244 ? -13.359 6.645 -22.723 1.00 41.66 244 GLN A CA 1
ATOM 1852 C C . GLN A 1 244 ? -13.158 5.530 -23.767 1.00 41.66 244 GLN A C 1
ATOM 1854 O O . GLN A 1 244 ? -12.517 4.518 -23.481 1.00 41.66 244 GLN A O 1
ATOM 1859 N N . ASP A 1 245 ? -13.691 5.738 -24.977 1.00 41.94 245 ASP A N 1
ATOM 1860 C CA . ASP A 1 245 ? -13.487 4.871 -26.145 1.00 41.94 245 ASP A CA 1
ATOM 1861 C C . ASP A 1 245 ? -12.089 5.090 -26.752 1.00 41.94 245 ASP A C 1
ATOM 1863 O O . ASP A 1 245 ? -11.724 6.215 -27.104 1.00 41.94 245 ASP A O 1
ATOM 1867 N N . PHE A 1 246 ? -11.350 4.005 -26.984 1.00 47.69 246 PHE A N 1
ATOM 1868 C CA . PHE A 1 246 ? -10.101 4.009 -27.754 1.00 47.69 246 PHE A CA 1
ATOM 1869 C C . PHE A 1 246 ? -10.230 3.132 -28.996 1.00 47.69 246 PHE A C 1
ATOM 1871 O O . PHE A 1 246 ? -10.889 2.096 -28.949 1.00 47.69 246 PHE A O 1
ATOM 1878 N N . ALA A 1 247 ? -9.577 3.530 -30.092 1.00 46.03 247 ALA A N 1
ATOM 1879 C CA . ALA A 1 247 ? -9.483 2.753 -31.325 1.00 46.03 247 ALA A CA 1
ATOM 1880 C C . ALA A 1 247 ? -8.017 2.407 -31.633 1.00 46.03 247 ALA A C 1
ATOM 1882 O O . ALA A 1 247 ? -7.174 3.303 -31.675 1.00 46.03 247 ALA A O 1
ATOM 1883 N N . ILE A 1 248 ? -7.717 1.127 -31.868 1.00 48.03 248 ILE A N 1
ATOM 1884 C CA . ILE A 1 248 ? -6.421 0.672 -32.394 1.00 48.03 248 ILE A CA 1
ATOM 1885 C C . ILE A 1 248 ? -6.644 0.106 -33.794 1.00 48.03 248 ILE A C 1
ATOM 1887 O O . ILE A 1 248 ? -7.328 -0.907 -33.947 1.00 48.03 248 ILE A O 1
ATOM 1891 N N . ASP A 1 249 ? -6.023 0.734 -34.791 1.00 45.25 249 ASP A N 1
ATOM 1892 C CA . ASP A 1 249 ? -5.969 0.221 -36.158 1.00 45.25 249 ASP A CA 1
ATOM 1893 C C . ASP A 1 249 ? -4.745 -0.691 -36.328 1.00 45.25 249 ASP A C 1
ATOM 1895 O O . ASP A 1 249 ? -3.596 -0.247 -36.245 1.00 45.25 249 ASP A O 1
ATOM 1899 N N . TYR A 1 250 ? -4.977 -1.975 -36.602 1.00 45.00 250 TYR A N 1
ATOM 1900 C CA . TYR A 1 250 ? -3.926 -2.957 -36.874 1.00 45.00 250 TYR A CA 1
ATOM 1901 C C . TYR A 1 250 ? -4.282 -3.777 -38.114 1.00 45.00 250 TYR A C 1
ATOM 1903 O O . TYR A 1 250 ? -5.317 -4.430 -38.143 1.00 45.00 250 TYR A O 1
ATOM 1911 N N . GLN A 1 251 ? -3.437 -3.753 -39.152 1.00 47.41 251 GLN A N 1
ATOM 1912 C CA . GLN A 1 251 ? -3.596 -4.558 -40.383 1.00 47.41 251 GLN A CA 1
ATOM 1913 C C . GLN A 1 251 ? -4.983 -4.455 -41.070 1.00 47.41 251 GLN A C 1
ATOM 1915 O O . GLN A 1 251 ? -5.408 -5.383 -41.753 1.00 47.41 251 GLN A O 1
ATOM 1920 N N . GLY A 1 252 ? -5.687 -3.327 -40.910 1.00 46.03 252 GLY A N 1
ATOM 1921 C CA . GLY A 1 252 ? -7.034 -3.107 -41.461 1.00 46.03 252 GLY A CA 1
ATOM 1922 C C . GLY A 1 252 ? -8.198 -3.479 -40.530 1.00 46.03 252 GLY A C 1
ATOM 1923 O O . GLY A 1 252 ? -9.349 -3.331 -40.933 1.00 46.03 252 GLY A O 1
ATOM 1924 N N . TYR A 1 253 ? -7.917 -3.915 -39.300 1.00 48.34 253 TYR A N 1
ATOM 1925 C CA . TYR A 1 253 ? -8.902 -4.143 -38.242 1.00 48.34 253 TYR A CA 1
ATOM 1926 C C . TYR A 1 253 ? -8.905 -2.971 -37.256 1.00 48.34 253 TYR A C 1
ATOM 1928 O O . TYR A 1 253 ? -7.837 -2.527 -36.839 1.00 48.34 253 TYR A O 1
ATOM 1936 N N . SER A 1 254 ? -10.093 -2.518 -36.849 1.00 43.22 254 SER A N 1
ATOM 1937 C CA . SER A 1 254 ? -10.284 -1.460 -35.851 1.00 43.22 254 SER A CA 1
ATOM 1938 C C . SER A 1 254 ? -10.778 -2.050 -34.524 1.00 43.22 254 SER A C 1
ATOM 1940 O O . SER A 1 254 ? -11.963 -2.363 -34.382 1.00 43.22 254 SER A O 1
ATOM 1942 N N . LEU A 1 255 ? -9.895 -2.201 -33.535 1.00 48.94 255 LEU A N 1
ATOM 1943 C CA . LEU A 1 255 ? -10.287 -2.610 -32.183 1.00 48.94 255 LEU A CA 1
ATOM 1944 C C . LEU A 1 255 ? -10.828 -1.399 -31.419 1.00 48.94 255 LEU A C 1
ATOM 1946 O O . LEU A 1 255 ? -10.081 -0.446 -31.217 1.00 48.94 255 LEU A O 1
ATOM 1950 N N . LYS A 1 256 ? -12.066 -1.470 -30.919 1.00 49.94 256 LYS A N 1
ATOM 1951 C CA . LYS A 1 256 ? -12.545 -0.575 -29.855 1.00 49.94 256 LYS A CA 1
ATOM 1952 C C . LYS A 1 256 ? -12.375 -1.212 -28.477 1.00 49.94 256 LYS A C 1
ATOM 1954 O O . LYS A 1 256 ? -12.505 -2.427 -28.360 1.00 49.94 256 LYS A O 1
ATOM 1959 N N . TYR A 1 257 ? -12.100 -0.403 -27.455 1.00 51.34 257 TYR A N 1
ATOM 1960 C CA . TYR A 1 257 ? -12.174 -0.801 -26.044 1.00 51.34 257 TYR A CA 1
ATOM 1961 C C . TYR A 1 257 ? -12.525 0.396 -25.147 1.00 51.34 257 TYR A C 1
ATOM 1963 O O . TYR A 1 257 ? -12.310 1.547 -25.532 1.00 51.34 257 TYR A O 1
ATOM 1971 N N . ILE A 1 258 ? -13.044 0.109 -23.948 1.00 45.12 258 ILE A N 1
ATOM 1972 C CA . ILE A 1 258 ? -13.396 1.091 -22.911 1.00 45.12 258 ILE A CA 1
ATOM 1973 C C . ILE A 1 258 ? -12.610 0.774 -21.641 1.00 45.12 258 ILE A C 1
ATOM 1975 O O . ILE A 1 258 ? -12.461 -0.387 -21.273 1.00 45.12 258 ILE A O 1
ATOM 1979 N N . ILE A 1 259 ? -12.148 1.802 -20.932 1.00 51.31 259 ILE A N 1
ATOM 1980 C CA . ILE A 1 259 ? -11.548 1.647 -19.602 1.00 51.31 259 ILE A CA 1
ATOM 1981 C C . ILE A 1 259 ? -12.659 1.514 -18.556 1.00 51.31 259 ILE A C 1
ATOM 1983 O O . ILE A 1 259 ? -13.400 2.467 -18.301 1.00 51.31 259 ILE A O 1
ATOM 1987 N N . THR A 1 260 ? -12.760 0.345 -17.923 1.00 48.25 260 THR A N 1
ATOM 1988 C CA . THR A 1 260 ? -13.733 0.078 -16.849 1.00 48.25 260 THR A CA 1
ATOM 1989 C C . THR A 1 260 ? -13.219 0.433 -15.448 1.00 48.25 260 THR A C 1
ATOM 1991 O O . THR A 1 260 ? -14.025 0.706 -14.560 1.00 48.25 260 THR A O 1
ATOM 1994 N N . SER A 1 261 ? -11.897 0.514 -15.244 1.00 48.62 261 SER A N 1
ATOM 1995 C CA . SER A 1 261 ? -11.280 0.971 -13.990 1.00 48.62 261 SER A CA 1
ATOM 1996 C C . SER A 1 261 ? -9.948 1.697 -14.214 1.00 48.62 261 SER A C 1
ATOM 1998 O O . SER A 1 261 ? -9.180 1.358 -15.110 1.00 48.62 261 SER A O 1
ATOM 2000 N N . VAL A 1 262 ? -9.654 2.675 -13.349 1.00 48.91 262 VAL A N 1
ATOM 2001 C CA . VAL A 1 262 ? -8.384 3.437 -13.307 1.00 48.91 262 VAL A CA 1
ATOM 2002 C C . VAL A 1 262 ? -7.534 3.118 -12.067 1.00 48.91 262 VAL A C 1
ATOM 2004 O O . VAL A 1 262 ? -6.486 3.727 -11.832 1.00 48.91 262 VAL A O 1
ATOM 2007 N N . GLU A 1 263 ? -7.966 2.142 -11.265 1.00 47.41 263 GLU A N 1
ATOM 2008 C CA . GLU A 1 263 ? -7.206 1.561 -10.156 1.00 47.41 263 GLU A CA 1
ATOM 2009 C C . GLU A 1 263 ? -7.259 0.022 -10.225 1.00 47.41 263 GLU A C 1
ATOM 2011 O O . GLU A 1 263 ? -8.287 -0.537 -10.614 1.00 47.41 263 GLU A O 1
ATOM 2016 N N . PRO A 1 264 ? -6.146 -0.690 -9.949 1.00 49.16 264 PRO A N 1
ATOM 2017 C CA . PRO A 1 264 ? -5.939 -1.996 -10.560 1.00 49.16 264 PRO A CA 1
ATOM 2018 C C . PRO A 1 264 ? -6.648 -3.136 -9.824 1.00 49.16 264 PRO A C 1
ATOM 2020 O O . PRO A 1 264 ? -6.091 -3.765 -8.926 1.00 49.16 264 PRO A O 1
ATOM 2023 N N . ALA A 1 265 ? -7.810 -3.495 -10.352 1.00 35.22 265 ALA A N 1
ATOM 2024 C CA . ALA A 1 265 ? -7.962 -4.818 -10.936 1.00 35.22 265 ALA A CA 1
ATOM 2025 C C . ALA A 1 265 ? -8.536 -4.633 -12.349 1.00 35.22 265 ALA A C 1
ATOM 2027 O O . ALA A 1 265 ? -9.632 -4.108 -12.486 1.00 35.22 265 ALA A O 1
ATOM 2028 N N . GLU A 1 266 ? -7.773 -5.072 -13.356 1.00 41.72 266 GLU A N 1
ATOM 2029 C CA . GLU A 1 266 ? -8.221 -5.266 -14.745 1.00 41.72 266 GLU A CA 1
ATOM 2030 C C . GLU A 1 266 ? -8.559 -3.994 -15.564 1.00 41.72 266 GLU A C 1
ATOM 2032 O O . GLU A 1 266 ? -9.078 -2.994 -15.073 1.00 41.72 266 GLU A O 1
ATOM 2037 N N . CYS A 1 267 ? -8.253 -4.038 -16.864 1.00 41.78 267 CYS A N 1
ATOM 2038 C CA . CYS A 1 267 ? -8.998 -3.283 -17.868 1.00 41.78 267 CYS A CA 1
ATOM 2039 C C . CYS A 1 267 ? -9.838 -4.309 -18.629 1.00 41.78 267 CYS A C 1
ATOM 2041 O O . CYS A 1 267 ? -9.285 -5.186 -19.296 1.00 41.78 267 CYS A O 1
ATOM 2043 N N . GLU A 1 268 ? -11.157 -4.230 -18.498 1.00 38.91 268 GLU A N 1
ATOM 2044 C CA . GLU A 1 268 ? -12.082 -5.139 -19.175 1.00 38.91 268 GLU A CA 1
ATOM 2045 C C . GLU A 1 268 ? -12.389 -4.593 -20.578 1.00 38.91 268 GLU A C 1
ATOM 2047 O O . GLU A 1 268 ? -12.730 -3.419 -20.726 1.00 38.91 268 GLU A O 1
ATOM 2052 N N . ILE A 1 269 ? -12.279 -5.419 -21.625 1.00 42.47 269 ILE A N 1
ATOM 2053 C CA . ILE A 1 269 ? -12.750 -5.023 -22.962 1.00 42.47 269 ILE A CA 1
ATOM 2054 C C . ILE A 1 269 ? -14.279 -5.008 -22.913 1.00 42.47 269 ILE A C 1
ATOM 2056 O O . ILE A 1 269 ? -14.904 -6.060 -23.013 1.00 42.47 269 ILE A O 1
ATOM 2060 N N . ALA A 1 270 ? -14.882 -3.825 -22.783 1.00 36.34 270 ALA A N 1
ATOM 2061 C CA . ALA A 1 270 ? -16.342 -3.703 -22.715 1.00 36.34 270 ALA A CA 1
ATOM 2062 C C . ALA A 1 270 ? -17.062 -4.270 -23.956 1.00 36.34 270 ALA A C 1
ATOM 2064 O O . ALA A 1 270 ? -18.162 -4.800 -23.835 1.00 36.34 270 ALA A O 1
ATOM 2065 N N . TYR A 1 271 ? -16.454 -4.137 -25.140 1.00 39.16 271 TYR A N 1
ATOM 2066 C CA . TYR A 1 271 ? -16.817 -4.815 -26.389 1.00 39.16 271 TYR A CA 1
ATOM 2067 C C . TYR A 1 271 ? -15.726 -4.548 -27.437 1.00 39.16 271 TYR A C 1
ATOM 2069 O O . TYR A 1 271 ? -15.044 -3.527 -27.370 1.00 39.16 271 TYR A O 1
ATOM 2077 N N . TYR A 1 272 ? -15.600 -5.423 -28.436 1.00 41.78 272 TYR A N 1
ATOM 2078 C CA . TYR A 1 272 ? -14.850 -5.168 -29.668 1.00 41.78 272 TYR A CA 1
ATOM 2079 C C . TYR A 1 272 ? -15.767 -5.411 -30.872 1.00 41.78 272 TYR A C 1
ATOM 2081 O O . TYR A 1 272 ? -16.701 -6.201 -30.791 1.00 41.78 272 TYR A O 1
ATOM 2089 N N . THR A 1 273 ? -15.524 -4.727 -31.991 1.00 39.97 273 THR A N 1
ATOM 2090 C CA . THR A 1 273 ? -16.273 -4.942 -33.242 1.00 39.97 273 THR A CA 1
ATOM 2091 C C . THR A 1 273 ? -15.301 -5.264 -34.367 1.00 39.97 273 THR A C 1
ATOM 2093 O O . THR A 1 273 ? -14.704 -4.373 -34.963 1.00 39.97 273 THR A O 1
ATOM 2096 N N . THR A 1 274 ? -15.123 -6.554 -34.653 1.00 44.47 274 THR A N 1
ATOM 2097 C CA . THR A 1 274 ? -14.350 -7.022 -35.809 1.00 44.47 274 THR A CA 1
ATOM 2098 C C . THR A 1 274 ? -15.281 -7.378 -36.959 1.00 44.47 274 THR A C 1
ATOM 2100 O O . THR A 1 274 ? -16.322 -8.009 -36.783 1.00 44.47 274 THR A O 1
ATOM 2103 N N . THR A 1 275 ? -14.887 -7.028 -38.179 1.00 44.06 275 THR A N 1
ATOM 2104 C CA . THR A 1 275 ? -15.496 -7.559 -39.402 1.00 44.06 275 THR A CA 1
ATOM 2105 C C . THR A 1 275 ? -14.838 -8.892 -39.775 1.00 44.06 275 THR A C 1
ATOM 2107 O O . THR A 1 275 ? -14.161 -8.998 -40.795 1.00 44.06 275 THR A O 1
ATOM 2110 N N . GLY A 1 276 ? -15.025 -9.913 -38.929 1.00 51.78 276 GLY A N 1
ATOM 2111 C CA . GLY A 1 276 ? -14.533 -11.283 -39.144 1.00 51.78 276 GLY A CA 1
ATOM 2112 C C . GLY A 1 276 ? -13.971 -11.960 -37.888 1.00 51.78 276 GLY A C 1
ATOM 2113 O O . GLY A 1 276 ? -13.835 -11.324 -36.840 1.00 51.78 276 GLY A O 1
ATOM 2114 N N . ASP A 1 277 ? -13.630 -13.247 -38.025 1.00 52.69 277 ASP A N 1
ATOM 2115 C CA . ASP A 1 277 ? -12.931 -14.037 -37.003 1.00 52.69 277 ASP A CA 1
ATOM 2116 C C . ASP A 1 277 ? -11.532 -13.452 -36.762 1.00 52.69 277 ASP A C 1
ATOM 2118 O O . ASP A 1 277 ? -10.639 -13.567 -37.606 1.00 52.69 277 ASP A O 1
ATOM 2122 N N . PHE A 1 278 ? -11.343 -12.806 -35.613 1.00 52.75 278 PHE A N 1
ATOM 2123 C CA . PHE A 1 278 ? -10.112 -12.103 -35.268 1.00 52.75 278 PHE A CA 1
ATOM 2124 C C . PHE A 1 278 ? -9.593 -12.576 -33.908 1.00 52.75 278 PHE A C 1
ATOM 2126 O O . PHE A 1 278 ? -10.279 -12.468 -32.893 1.00 52.75 278 PHE A O 1
ATOM 2133 N N . ASP A 1 279 ? -8.370 -13.105 -33.887 1.00 58.44 279 ASP A N 1
ATOM 2134 C CA . ASP A 1 279 ? -7.743 -13.606 -32.666 1.00 58.44 279 ASP A CA 1
ATOM 2135 C C . ASP A 1 279 ? -7.143 -12.450 -31.852 1.00 58.44 279 ASP A C 1
ATOM 2137 O O . ASP A 1 279 ? -6.044 -11.954 -32.130 1.00 58.44 279 ASP A O 1
ATOM 2141 N N . VAL A 1 280 ? -7.871 -12.038 -30.811 1.00 51.09 280 VAL A N 1
ATOM 2142 C CA . VAL A 1 280 ? -7.464 -10.970 -29.886 1.00 51.09 280 VAL A CA 1
ATOM 2143 C C . VAL A 1 280 ? -6.146 -11.252 -29.149 1.00 51.09 280 VAL A C 1
ATOM 2145 O O . VAL A 1 280 ? -5.534 -10.313 -28.644 1.00 51.09 280 VAL A O 1
ATOM 2148 N N . SER A 1 281 ? -5.652 -12.498 -29.125 1.00 54.56 281 SER A N 1
ATOM 2149 C CA . SER A 1 281 ? -4.336 -12.824 -28.551 1.00 54.56 281 SER A CA 1
ATOM 2150 C C . SER A 1 281 ? -3.148 -12.312 -29.382 1.00 54.56 281 SER A C 1
ATOM 2152 O O . SER A 1 281 ? -2.018 -12.288 -28.893 1.00 54.56 281 SER A O 1
ATOM 2154 N N . SER A 1 282 ? -3.400 -11.858 -30.616 1.00 48.84 282 SER A N 1
ATOM 2155 C CA . SER A 1 282 ? -2.390 -11.307 -31.531 1.00 48.84 282 SER A CA 1
ATOM 2156 C C . SER A 1 282 ? -2.178 -9.785 -31.427 1.00 48.84 282 SER A C 1
ATOM 2158 O O . SER A 1 282 ? -1.303 -9.242 -32.105 1.00 48.84 282 SER A O 1
ATOM 2160 N N . ILE A 1 283 ? -2.950 -9.082 -30.588 1.00 52.09 283 ILE A N 1
ATOM 2161 C CA . ILE A 1 283 ? -2.900 -7.616 -30.471 1.00 52.09 283 ILE A CA 1
ATOM 2162 C C . ILE A 1 283 ? -1.758 -7.176 -29.547 1.00 52.09 283 ILE A C 1
ATOM 2164 O O . ILE A 1 283 ? -1.755 -7.473 -28.352 1.00 52.09 283 ILE A O 1
ATOM 2168 N N . THR A 1 284 ? -0.838 -6.359 -30.063 1.00 47.59 284 THR A N 1
ATOM 2169 C CA . THR A 1 284 ? 0.145 -5.649 -29.231 1.00 47.59 284 THR A CA 1
ATOM 2170 C C . THR A 1 284 ? -0.487 -4.400 -28.612 1.00 47.59 284 THR A C 1
ATOM 2172 O O . THR A 1 284 ? -0.516 -3.337 -29.230 1.00 47.59 284 THR A O 1
ATOM 2175 N N . LEU A 1 285 ? -0.987 -4.519 -27.383 1.00 48.50 285 LEU A N 1
ATOM 2176 C CA . LEU A 1 285 ? -1.392 -3.371 -26.564 1.00 48.50 285 LEU A CA 1
ATOM 2177 C C . LEU A 1 285 ? -0.168 -2.651 -25.961 1.00 48.50 285 LEU A C 1
ATOM 2179 O O . LEU A 1 285 ? 0.905 -3.255 -25.854 1.00 48.50 285 LEU A O 1
ATOM 2183 N N . PRO A 1 286 ? -0.306 -1.389 -25.505 1.00 44.69 286 PRO A N 1
ATOM 2184 C CA . PRO A 1 286 ? 0.692 -0.764 -24.641 1.00 44.69 286 PRO A CA 1
ATOM 2185 C C . PRO A 1 286 ? 0.964 -1.647 -23.416 1.00 44.69 286 PRO A C 1
ATOM 2187 O O . PRO A 1 286 ? 0.027 -2.126 -22.779 1.00 44.69 286 PRO A O 1
ATOM 2190 N N . SER A 1 287 ? 2.232 -1.821 -23.035 1.00 46.34 287 SER A N 1
ATOM 2191 C CA . SER A 1 287 ? 2.668 -2.706 -21.935 1.00 46.34 287 SER A CA 1
ATOM 2192 C C . SER A 1 287 ? 2.140 -2.322 -20.543 1.00 46.34 287 SER A C 1
ATOM 2194 O O . SER A 1 287 ? 2.346 -3.043 -19.565 1.00 46.34 287 SER A O 1
ATOM 2196 N N . SER A 1 288 ? 1.459 -1.182 -20.442 1.00 41.81 288 SER A N 1
ATOM 2197 C CA . SER A 1 288 ? 0.745 -0.706 -19.262 1.00 41.81 288 SER A CA 1
ATOM 2198 C C . SER A 1 288 ? -0.673 -1.286 -19.120 1.00 41.81 288 SER A C 1
ATOM 2200 O O . SER A 1 288 ? -1.210 -1.225 -18.008 1.00 41.81 288 SER A O 1
ATOM 2202 N N . VAL A 1 289 ? -1.251 -1.867 -20.181 1.00 45.34 289 VAL A N 1
ATOM 2203 C CA . VAL A 1 289 ? -2.598 -2.466 -20.225 1.00 45.34 289 VAL A CA 1
ATOM 2204 C C . VAL A 1 289 ? -2.510 -3.983 -20.043 1.00 45.34 289 VAL A C 1
ATOM 2206 O O . VAL A 1 289 ? -1.732 -4.655 -20.714 1.00 45.34 289 VAL A O 1
ATOM 2209 N N . ILE A 1 290 ? -3.328 -4.535 -19.143 1.00 48.50 290 ILE A N 1
ATOM 2210 C CA . ILE A 1 290 ? -3.470 -5.982 -18.939 1.00 48.50 290 ILE A CA 1
ATOM 2211 C C . ILE A 1 290 ? -4.931 -6.339 -19.197 1.00 48.50 290 ILE A C 1
ATOM 2213 O O . ILE A 1 290 ? -5.814 -5.862 -18.483 1.00 48.50 290 ILE A O 1
ATOM 2217 N N . LEU A 1 291 ? -5.163 -7.179 -20.205 1.00 47.41 291 LEU A N 1
ATOM 2218 C CA . LEU A 1 291 ? -6.470 -7.771 -20.472 1.00 47.41 291 LEU A CA 1
ATOM 2219 C C . LEU A 1 291 ? -6.805 -8.789 -19.384 1.00 47.41 291 LEU A C 1
ATOM 2221 O O . LEU A 1 291 ? -5.983 -9.660 -19.084 1.00 47.41 291 LEU A O 1
ATOM 2225 N N . SER A 1 292 ? -8.012 -8.719 -18.830 1.00 43.97 292 SER A N 1
ATOM 2226 C CA . SER A 1 292 ? -8.550 -9.856 -18.091 1.00 43.97 292 SER A CA 1
ATOM 2227 C C . SER A 1 292 ? -9.077 -10.926 -19.040 1.00 43.97 292 SER A C 1
ATOM 2229 O O . SER A 1 292 ? -9.400 -10.665 -20.198 1.00 43.97 292 SER A O 1
ATOM 2231 N N . ALA A 1 293 ? -9.128 -12.167 -18.558 1.00 37.81 293 ALA A N 1
ATOM 2232 C CA . ALA A 1 293 ? -9.481 -13.325 -19.380 1.00 37.81 293 ALA A CA 1
ATOM 2233 C C . ALA A 1 293 ? -10.972 -13.373 -19.784 1.00 37.81 293 ALA A C 1
ATOM 2235 O O . ALA A 1 293 ? -11.381 -14.287 -20.501 1.00 37.81 293 ALA A O 1
ATOM 2236 N N . THR A 1 294 ? -11.783 -12.413 -19.332 1.00 39.53 294 THR A N 1
ATOM 2237 C CA . THR A 1 294 ? -13.232 -12.371 -19.550 1.00 39.53 294 THR A CA 1
ATOM 2238 C C . THR A 1 294 ? -13.568 -11.457 -20.726 1.00 39.53 294 THR A C 1
ATOM 2240 O O . THR A 1 294 ? -13.972 -10.311 -20.559 1.00 39.53 294 THR A O 1
ATOM 2243 N N . VAL A 1 295 ? -13.408 -11.968 -21.947 1.00 40.56 295 VAL A N 1
ATOM 2244 C CA . VAL A 1 295 ? -13.907 -11.286 -23.148 1.00 40.56 295 VAL A CA 1
ATOM 2245 C C . VAL A 1 295 ? -15.388 -11.624 -23.322 1.00 40.56 295 VAL A C 1
ATOM 2247 O O . VAL A 1 295 ? -15.735 -12.731 -23.738 1.00 40.56 295 VAL A O 1
ATOM 2250 N N . TYR A 1 296 ? -16.276 -10.676 -23.016 1.00 39.69 296 TYR A N 1
ATOM 2251 C CA . TYR A 1 296 ? -17.691 -10.810 -23.359 1.00 39.69 296 TYR A CA 1
ATOM 2252 C C . TYR A 1 296 ? -17.890 -10.546 -24.855 1.00 39.69 296 TYR A C 1
ATOM 2254 O O . TYR A 1 296 ? -17.872 -9.405 -25.313 1.00 39.69 296 TYR A O 1
ATOM 2262 N N . ASN A 1 297 ? -18.132 -11.612 -25.618 1.00 32.88 297 ASN A N 1
ATOM 2263 C CA . ASN A 1 297 ? -18.672 -11.499 -26.972 1.00 32.88 297 ASN A CA 1
ATOM 2264 C C . ASN A 1 297 ? -20.129 -11.016 -26.887 1.00 32.88 297 ASN A C 1
ATOM 2266 O O . ASN A 1 297 ? -21.051 -11.826 -26.764 1.00 32.88 297 ASN A O 1
ATOM 2270 N N . ILE A 1 298 ? -20.333 -9.700 -26.936 1.00 31.52 298 ILE A N 1
ATOM 2271 C CA . ILE A 1 298 ? -21.647 -9.104 -27.190 1.00 31.52 298 ILE A CA 1
ATOM 2272 C C . ILE A 1 298 ? -21.843 -9.078 -28.711 1.00 31.52 298 ILE A C 1
ATOM 2274 O O . ILE A 1 298 ? -21.034 -8.492 -29.428 1.00 31.52 298 ILE A O 1
ATOM 2278 N N . VAL A 1 299 ? -22.886 -9.776 -29.167 1.00 31.94 299 VAL A N 1
ATOM 2279 C CA . VAL A 1 299 ? -23.299 -9.922 -30.577 1.00 31.94 299 VAL A CA 1
ATOM 2280 C C . VAL A 1 299 ? -24.055 -8.684 -31.055 1.00 31.94 299 VAL A C 1
ATOM 2282 O O . VAL A 1 299 ? -24.908 -8.207 -30.273 1.00 31.94 299 VAL A O 1
#

Sequence (299 aa):
MKKFLLLIALIISGVGFVDAQNVGDNTIIDYGSYSLKFTVTSVDPAKCSVTCSKMPTIQTSIEIPSTIEIESVKFSVTTIGSNAFNGCTKLLNVDIPNTITNIESSAFKSCSALTSVSFEKNSQLTSIGSNAFQYCSVLTSMVMPNTVSYIGYCAFQYCSALTNIKIPKNVSVIENRTFDGCSKLTIIRCYAENVPTTGTYIFNGCPSNMTIYVPKNLIETYKATSPWNSYNIDELPESLEIGQDFAIDYQGYSLKYIITSVEPAECEIAYYTTTGDFDVSSITLPSSVILSATVYNIV

pLDDT: mean 74.74, std 21.68, range [31.52, 98.75]